Protein AF-A0A9X0LFM7-F1 (afdb_monomer_lite)

Foldseek 3Di:
DKWDFDCVVLVVLVVQLVVLVCLVPVDPDDDPVSVVSSCCSNVVSVVVNVVPVVQDATWDQDQQATQASFLVDGGGDGLQQFQAKEFDDDDPPDAAIFIWTDTDPPSDPDDQDDQDLPQRGRTRGRDRCVRIPDDPVVVVVSCCVRNNPRYDYVVVVPQPLPDQDDFDKDQKAFAAVLLSVLSVQLSVLLVVLDLVSLVVSLVVLVVVVVPGDIDRTYGHHVVSVVVSVSSSVSSVSRNPDDDD

InterPro domains:
  IPR019933 DivIVA domain [TIGR03544] (216-235)

pLDDT: mean 76.25, std 11.86, range [31.02, 94.88]

Sequence (244 aa):
MDVTQKRAWLVMAVGFFLFGLSMLVLTDEPGVLTVVGGVLLVAFNGWRLVTAVVRPFRFRIDADGLDVRVAGLRRTLAWHEIDAIVLCRPAATGPAPWLLLVPAAGVLDRPLTEPSPVDGRKGLLLLDLGTVRQSVDEVTAALIRFGGGRFVDGRQHRRPASETPSFTTALRGYDQRQIDELVGQGLEAFASGVPTQRSAVRAQIESARTDLAISLRGYDIAEVDDYLDRLSADLADEPGPRAG

Secondary structure (DSSP, 8-state):
-EE-B--HHHHHHHHHHHHHHHHHHS-SS--HHHHHHHHHHHHHHHHHHHHHHHS---EEE-SSEEEE-STT--EEEEGGGEEEEEEE--SSSSS--EEEEEEPTT---S---EE-TTT--EEEEEEEGGGBSS-HHHHHHHHHHHHGGGEE-TTT---GGGS---PPEEEEEE-HHHHHHHHHHHHHHHHH--HHHHHHHHHHHHHHHTTPPEEEEEE-HHHHHHHHHHHHHHHHS-------

Radius of gyration: 25.76 Å; chains: 1; bounding box: 57×38×79 Å

Organism: NCBI:txid1003110

Structure (mmCIF, N/CA/C/O backbone):
data_AF-A0A9X0LFM7-F1
#
_entry.id   AF-A0A9X0LFM7-F1
#
loop_
_atom_site.group_PDB
_atom_site.id
_atom_site.type_symbol
_atom_site.label_atom_id
_atom_site.label_alt_id
_atom_site.label_comp_id
_atom_site.label_asym_id
_atom_site.label_entity_id
_atom_site.label_seq_id
_atom_site.pdbx_PDB_ins_code
_atom_site.Cartn_x
_atom_site.Cartn_y
_atom_site.Cartn_z
_atom_site.occupancy
_atom_site.B_iso_or_equiv
_atom_site.auth_seq_id
_atom_site.auth_comp_id
_atom_site.auth_asym_id
_atom_site.auth_atom_id
_atom_site.pdbx_PDB_model_num
ATOM 1 N N . MET A 1 1 ? -9.052 -5.655 -18.849 1.00 80.12 1 MET A N 1
ATOM 2 C CA . MET A 1 1 ? -8.586 -4.275 -19.106 1.00 80.12 1 MET A CA 1
ATOM 3 C C . MET A 1 1 ? -7.091 -4.285 -19.367 1.00 80.12 1 MET A C 1
ATOM 5 O O . MET A 1 1 ? -6.354 -4.843 -18.561 1.00 80.12 1 MET A O 1
ATOM 9 N N . ASP A 1 2 ? -6.661 -3.670 -20.469 1.00 76.56 2 ASP A N 1
ATOM 10 C CA . ASP A 1 2 ? -5.245 -3.496 -20.802 1.00 76.56 2 ASP A CA 1
ATOM 11 C C . ASP A 1 2 ? -4.724 -2.147 -20.303 1.00 76.56 2 ASP A C 1
ATOM 13 O O . ASP A 1 2 ? -5.281 -1.092 -20.616 1.00 76.56 2 ASP A O 1
ATOM 17 N N . VAL A 1 3 ? -3.631 -2.185 -19.545 1.00 74.81 3 VAL A N 1
ATOM 18 C CA . VAL A 1 3 ? -2.916 -0.997 -19.082 1.00 74.81 3 VAL A CA 1
ATOM 19 C C . VAL A 1 3 ? -1.741 -0.731 -20.023 1.00 74.81 3 VAL A C 1
ATOM 21 O O . VAL A 1 3 ? -1.027 -1.650 -20.426 1.00 74.81 3 VAL A O 1
ATOM 24 N N . THR A 1 4 ? -1.533 0.531 -20.401 1.00 73.50 4 THR A N 1
ATOM 25 C CA . THR A 1 4 ? -0.487 0.953 -21.340 1.00 73.50 4 THR A CA 1
ATOM 26 C C . THR A 1 4 ? 0.431 2.000 -20.721 1.00 73.50 4 THR A C 1
ATOM 28 O O . THR A 1 4 ? 0.003 2.907 -20.012 1.00 73.50 4 THR A O 1
ATOM 31 N N . GLN A 1 5 ? 1.729 1.886 -20.997 1.00 72.06 5 GLN A N 1
ATOM 32 C CA . GLN A 1 5 ? 2.738 2.792 -20.452 1.00 72.06 5 GLN A CA 1
ATOM 33 C C . GLN A 1 5 ? 2.782 4.125 -21.225 1.00 72.06 5 GLN A C 1
ATOM 35 O O . GLN A 1 5 ? 2.709 4.143 -22.458 1.00 72.06 5 GLN A O 1
ATOM 40 N N . LYS A 1 6 ? 2.973 5.246 -20.521 1.00 65.50 6 LYS A N 1
ATOM 41 C CA . LYS A 1 6 ? 3.302 6.554 -21.104 1.00 65.50 6 LYS A CA 1
ATOM 42 C C . LYS A 1 6 ? 4.690 6.484 -21.742 1.00 65.50 6 LYS A C 1
ATOM 44 O O . LYS A 1 6 ? 5.713 6.476 -21.067 1.00 65.50 6 LYS A O 1
ATOM 49 N N . ARG A 1 7 ? 4.735 6.479 -23.074 1.00 67.19 7 ARG A N 1
ATOM 50 C CA . ARG A 1 7 ? 5.978 6.481 -23.868 1.00 67.19 7 ARG A CA 1
ATOM 51 C C . ARG A 1 7 ? 6.467 7.895 -24.217 1.00 67.19 7 ARG A C 1
ATOM 53 O O . ARG A 1 7 ? 7.161 8.060 -25.211 1.00 67.19 7 ARG A O 1
ATOM 60 N N . ALA A 1 8 ? 6.128 8.915 -23.421 1.00 59.84 8 ALA A N 1
ATOM 61 C CA . ALA A 1 8 ? 6.474 10.316 -23.708 1.00 59.84 8 ALA A CA 1
ATOM 62 C C . ALA A 1 8 ? 7.991 10.528 -23.889 1.00 59.84 8 ALA A C 1
ATOM 64 O O . ALA A 1 8 ? 8.432 11.230 -24.794 1.00 59.84 8 ALA A O 1
ATOM 65 N N . TRP A 1 9 ? 8.792 9.819 -23.095 1.00 61.66 9 TRP A N 1
ATOM 66 C CA . TRP A 1 9 ? 10.252 9.848 -23.174 1.00 61.66 9 TRP A CA 1
ATOM 67 C C . TRP A 1 9 ? 10.803 9.256 -24.494 1.00 61.66 9 TRP A C 1
ATOM 69 O O . TRP A 1 9 ? 11.887 9.617 -24.943 1.00 61.66 9 TRP A O 1
ATOM 79 N N . LEU A 1 10 ? 10.038 8.373 -25.146 1.00 64.38 10 LEU A N 1
ATOM 80 C CA . LEU A 1 10 ? 10.435 7.659 -26.360 1.00 64.38 10 LEU A CA 1
ATOM 81 C C . LEU A 1 10 ? 10.437 8.600 -27.574 1.00 64.38 10 LEU A C 1
ATOM 83 O O . LEU A 1 10 ? 11.306 8.482 -28.427 1.00 64.38 10 LEU A O 1
ATOM 87 N N . VAL A 1 11 ? 9.535 9.589 -27.603 1.00 64.00 11 VAL A N 1
ATOM 88 C CA . VAL A 1 11 ? 9.523 10.653 -28.624 1.00 64.00 11 VAL A CA 1
ATOM 89 C C . VAL A 1 11 ? 10.781 11.517 -28.518 1.00 64.00 11 VAL A C 1
ATOM 91 O O . VAL A 1 11 ? 11.434 11.779 -29.526 1.00 64.00 11 VAL A O 1
ATOM 94 N N . MET A 1 12 ? 11.174 11.889 -27.295 1.00 62.19 12 MET A N 1
ATOM 95 C CA . MET A 1 12 ? 12.428 12.610 -27.052 1.00 62.19 12 MET A CA 1
ATOM 96 C C . MET A 1 12 ? 13.661 11.787 -27.445 1.00 62.19 12 MET A C 1
ATOM 98 O O . MET A 1 12 ? 14.560 12.318 -28.090 1.00 62.19 12 MET A O 1
ATOM 102 N N . ALA A 1 13 ? 13.697 10.496 -27.101 1.00 65.69 13 ALA A N 1
ATOM 103 C CA . ALA A 1 13 ? 14.808 9.613 -27.454 1.00 65.69 13 ALA A CA 1
ATOM 104 C C . ALA A 1 13 ? 14.951 9.432 -28.977 1.00 65.69 13 ALA A C 1
ATOM 106 O O . ALA A 1 13 ? 16.069 9.446 -29.487 1.00 65.69 13 ALA A O 1
ATOM 107 N N . VAL A 1 14 ? 13.837 9.316 -29.718 1.00 75.19 14 VAL A N 1
ATOM 108 C CA . VAL A 1 14 ? 13.849 9.293 -31.194 1.00 75.19 14 VAL A CA 1
ATOM 109 C C . VAL A 1 14 ? 14.352 10.620 -31.757 1.00 75.19 14 VAL A C 1
ATOM 111 O O . VAL A 1 14 ? 15.210 10.612 -32.636 1.00 75.19 14 VAL A O 1
ATOM 114 N N . GLY A 1 15 ? 13.867 11.751 -31.237 1.00 74.62 15 GLY A N 1
ATOM 115 C CA . GLY A 1 15 ? 14.314 13.077 -31.669 1.00 74.62 15 GLY A CA 1
ATOM 116 C C . GLY A 1 15 ? 15.820 13.266 -31.486 1.00 74.62 15 GLY A C 1
ATOM 117 O O . GLY A 1 15 ? 16.512 13.664 -32.418 1.00 74.62 15 GLY A O 1
ATOM 118 N N . PHE A 1 16 ? 16.350 12.890 -30.322 1.00 74.81 16 PHE A N 1
ATOM 119 C CA . PHE A 1 16 ? 17.784 12.950 -30.046 1.00 74.81 16 PHE A CA 1
ATOM 120 C C . PHE A 1 16 ? 18.615 11.963 -30.868 1.00 74.81 16 PHE A C 1
ATOM 122 O O . PHE A 1 16 ? 19.724 12.299 -31.275 1.00 74.81 16 PHE A O 1
ATOM 129 N N . PHE A 1 17 ? 18.091 10.768 -31.145 1.00 74.69 17 PHE A N 1
ATOM 130 C CA . PHE A 1 17 ? 18.745 9.809 -32.032 1.00 74.69 17 PHE A CA 1
ATOM 131 C C . PHE A 1 17 ? 18.863 10.355 -33.461 1.00 74.69 17 PHE A C 1
ATOM 133 O O . PHE A 1 17 ? 19.950 10.337 -34.033 1.00 74.69 17 PHE A O 1
ATOM 140 N N . LEU A 1 18 ? 17.770 10.891 -34.017 1.00 77.31 18 LEU A N 1
ATOM 141 C CA . LEU A 1 18 ? 17.761 11.490 -35.355 1.00 77.31 18 LEU A CA 1
ATOM 142 C C . LEU A 1 18 ? 18.644 12.737 -35.424 1.00 77.31 18 LEU A C 1
ATOM 144 O O . LEU A 1 18 ? 19.352 12.922 -36.407 1.00 77.31 18 LEU A O 1
ATOM 148 N N . PHE A 1 19 ? 18.650 13.558 -34.373 1.00 78.31 19 PHE A N 1
ATOM 149 C CA . PHE A 1 19 ? 19.524 14.724 -34.280 1.00 78.31 19 PHE A CA 1
ATOM 150 C C . PHE A 1 19 ? 21.007 14.327 -34.231 1.00 78.31 19 PHE A C 1
ATOM 152 O O . PHE A 1 19 ? 21.810 14.873 -34.982 1.00 78.31 19 PHE A O 1
ATOM 159 N N . GLY A 1 20 ? 21.365 13.331 -33.412 1.00 72.31 20 GLY A N 1
ATOM 160 C CA . GLY A 1 20 ? 22.727 12.793 -33.350 1.00 72.31 20 GLY A CA 1
ATOM 161 C C . GLY A 1 20 ? 23.178 12.172 -34.675 1.00 72.31 20 GLY A C 1
ATOM 162 O O . GLY A 1 20 ? 24.311 12.388 -35.095 1.00 72.31 20 GLY A O 1
ATOM 163 N N . LEU A 1 21 ? 22.278 11.468 -35.369 1.00 76.69 21 LEU A N 1
ATOM 164 C CA . LEU A 1 21 ? 22.532 10.911 -36.699 1.00 76.69 21 LEU A CA 1
ATOM 165 C C . LEU A 1 21 ? 22.707 12.018 -37.751 1.00 76.69 21 LEU A C 1
ATOM 167 O O . LEU A 1 21 ? 23.644 11.977 -38.541 1.00 76.69 21 LEU A O 1
ATOM 171 N N . SER A 1 22 ? 21.848 13.040 -37.725 1.00 75.69 22 SER A N 1
ATOM 172 C CA . SER A 1 22 ? 21.931 14.211 -38.604 1.00 75.69 22 SER A CA 1
ATOM 173 C C . SER A 1 22 ? 23.247 14.966 -38.419 1.00 75.69 22 SER A C 1
ATOM 175 O O . SER A 1 22 ? 23.855 15.372 -39.405 1.00 75.69 22 SER A O 1
ATOM 177 N N . MET A 1 23 ? 23.713 15.120 -37.175 1.00 76.94 23 MET A N 1
ATOM 178 C CA . MET A 1 23 ? 25.001 15.746 -36.859 1.00 76.94 23 MET A CA 1
ATOM 179 C C . MET A 1 23 ? 26.213 14.972 -37.378 1.00 76.94 23 MET A C 1
ATOM 181 O O . MET A 1 23 ? 27.288 15.557 -37.442 1.00 76.94 23 MET A O 1
AT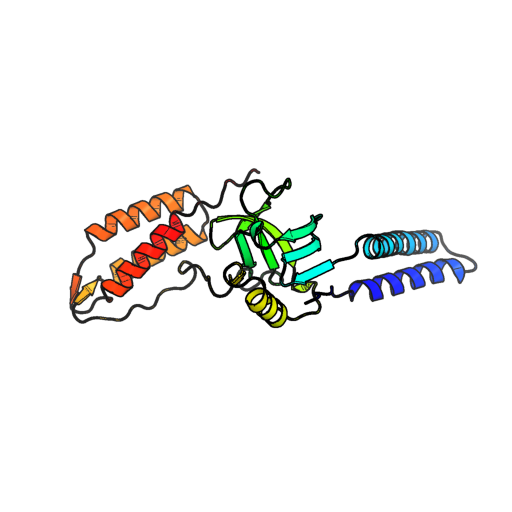OM 185 N N . LEU A 1 24 ? 26.059 13.683 -37.687 1.00 75.81 24 LEU A N 1
ATOM 186 C CA . LEU A 1 24 ? 27.135 12.825 -38.181 1.00 75.81 24 LEU A CA 1
ATOM 187 C C . LEU A 1 24 ? 27.149 12.723 -39.713 1.00 75.81 24 LEU A C 1
ATOM 189 O O . LEU A 1 24 ? 28.181 12.401 -40.288 1.00 75.81 24 LEU A O 1
ATOM 193 N N . VAL A 1 25 ? 25.994 12.944 -40.354 1.00 79.50 25 VAL A N 1
ATOM 194 C CA . VAL A 1 25 ? 25.790 12.744 -41.799 1.00 79.50 25 VAL A CA 1
ATOM 195 C C . VAL A 1 25 ? 25.847 14.054 -42.591 1.00 79.50 25 VAL A C 1
ATOM 197 O O . VAL A 1 25 ? 26.263 14.031 -43.742 1.00 79.50 25 VAL A O 1
ATOM 200 N N . LEU A 1 26 ? 25.421 15.185 -42.015 1.00 79.62 26 LEU A N 1
ATOM 201 C CA . LEU A 1 26 ? 25.324 16.471 -42.732 1.00 79.62 26 LEU A CA 1
ATOM 202 C C . LEU A 1 26 ? 26.520 17.417 -42.526 1.00 79.62 26 LEU A C 1
ATOM 204 O O . LEU A 1 26 ? 26.488 18.557 -42.984 1.00 79.62 26 LEU A O 1
ATOM 208 N N . THR A 1 27 ? 27.560 16.986 -41.821 1.00 73.38 27 THR A N 1
ATOM 209 C CA . THR A 1 27 ? 28.771 17.775 -41.553 1.00 73.38 27 THR A CA 1
ATOM 210 C C . THR A 1 27 ? 29.914 17.293 -42.436 1.00 73.38 27 THR A C 1
ATOM 212 O O . THR A 1 27 ? 30.420 16.193 -42.241 1.00 73.38 27 THR A O 1
ATOM 215 N N . ASP A 1 28 ? 30.345 18.139 -43.374 1.00 70.62 28 ASP A N 1
ATOM 216 C CA . ASP A 1 28 ? 31.440 17.817 -44.305 1.00 70.62 28 ASP A CA 1
ATOM 217 C C . ASP A 1 28 ? 32.820 17.744 -43.618 1.00 70.62 28 ASP A C 1
ATOM 219 O O . ASP A 1 28 ? 33.655 16.937 -44.008 1.00 70.62 28 ASP A O 1
ATOM 223 N N . GLU A 1 29 ? 33.055 18.534 -42.561 1.00 77.31 29 GLU A N 1
ATOM 224 C CA . GLU A 1 29 ? 34.320 18.579 -41.796 1.00 77.31 29 GLU A CA 1
ATOM 225 C C . GLU A 1 29 ? 34.033 18.554 -40.278 1.00 77.31 29 GLU A C 1
ATOM 227 O O . GLU A 1 29 ? 34.071 19.585 -39.593 1.00 77.31 29 GLU A O 1
ATOM 232 N N . PRO A 1 30 ? 33.649 17.399 -39.708 1.00 70.12 30 PRO A N 1
ATOM 233 C CA . PRO A 1 30 ? 33.253 17.329 -38.312 1.00 70.12 30 PRO A CA 1
ATOM 234 C C . PRO A 1 30 ? 34.482 17.346 -37.394 1.00 70.12 30 PRO A C 1
ATOM 236 O O . PRO A 1 30 ? 35.310 16.437 -37.396 1.00 70.12 30 PRO A O 1
ATOM 239 N N . GLY A 1 31 ? 34.568 18.358 -36.528 1.00 80.38 31 GLY A N 1
ATOM 240 C CA . GLY A 1 31 ? 35.538 18.362 -35.434 1.00 80.38 31 GLY A CA 1
ATOM 241 C C . GLY A 1 31 ? 35.344 17.157 -34.501 1.00 80.38 31 GLY A C 1
ATOM 242 O O . GLY A 1 31 ? 34.229 16.662 -34.327 1.00 80.38 31 GLY A O 1
ATOM 243 N N . VAL A 1 32 ? 36.422 16.710 -33.846 1.00 75.50 32 VAL A N 1
ATOM 244 C CA . VAL A 1 32 ? 36.428 15.526 -32.957 1.00 75.50 32 VAL A CA 1
ATOM 245 C C . VAL A 1 32 ? 35.303 15.573 -31.913 1.00 75.50 32 VAL A C 1
ATOM 247 O O . VAL A 1 32 ? 34.657 14.561 -31.650 1.00 75.50 32 VAL A O 1
ATOM 250 N N . LEU A 1 33 ? 35.010 16.756 -31.363 1.00 73.69 33 LEU A N 1
ATOM 251 C CA . LEU A 1 33 ? 33.933 16.953 -30.389 1.00 73.69 33 LEU A CA 1
ATOM 252 C C . LEU A 1 33 ? 32.539 16.634 -30.970 1.00 73.69 33 LEU A C 1
ATOM 254 O O . LEU A 1 33 ? 31.702 16.055 -30.281 1.00 73.69 33 LEU A O 1
ATOM 258 N N . THR A 1 34 ? 32.304 16.971 -32.241 1.00 74.81 34 THR A N 1
ATOM 259 C CA . THR A 1 34 ? 31.039 16.723 -32.949 1.00 74.81 34 THR A CA 1
ATOM 260 C C . THR A 1 34 ? 30.845 15.236 -33.225 1.00 74.81 34 THR A C 1
ATOM 262 O O . THR A 1 34 ? 29.761 14.705 -32.987 1.00 74.81 34 THR A O 1
ATOM 265 N N . VAL A 1 35 ? 31.907 14.542 -33.646 1.00 75.50 35 VAL A N 1
ATOM 266 C CA . VAL A 1 35 ? 31.874 13.088 -33.868 1.00 75.50 35 VAL A CA 1
ATOM 267 C C . VAL A 1 35 ? 31.599 12.352 -32.556 1.00 75.50 35 VAL A C 1
ATOM 269 O O . VAL A 1 35 ? 30.697 11.518 -32.491 1.00 75.50 35 VAL A O 1
ATOM 272 N N . VAL A 1 36 ? 32.321 12.695 -31.484 1.00 79.12 36 VAL A N 1
ATOM 273 C CA . VAL A 1 36 ? 32.135 12.073 -30.162 1.00 79.12 36 VAL A CA 1
ATOM 274 C C . VAL A 1 36 ? 30.730 12.343 -29.615 1.00 79.12 36 VAL A C 1
ATOM 276 O O . VAL A 1 36 ? 30.067 11.416 -29.148 1.00 79.12 36 VAL A O 1
ATOM 279 N N . GLY A 1 37 ? 30.243 13.583 -29.715 1.00 77.06 37 GLY A N 1
ATOM 280 C CA . GLY A 1 37 ? 28.895 13.955 -29.285 1.00 77.06 37 GLY A CA 1
ATOM 281 C C . GLY A 1 37 ? 27.800 13.207 -30.051 1.00 77.06 37 GLY A C 1
ATOM 282 O O . GLY A 1 37 ? 26.905 12.631 -29.430 1.00 77.06 37 GLY A O 1
ATOM 283 N N . GLY A 1 38 ? 27.896 13.150 -31.383 1.00 73.44 38 GLY A N 1
ATOM 284 C CA . GLY A 1 38 ? 26.944 12.436 -32.237 1.00 73.44 38 GLY A CA 1
ATOM 285 C C . GLY A 1 38 ? 26.910 10.931 -31.960 1.00 73.44 38 GLY A C 1
ATOM 286 O O . GLY A 1 38 ? 25.829 10.367 -31.779 1.00 73.44 38 GLY A O 1
ATOM 287 N N . VAL A 1 39 ? 28.075 10.285 -31.819 1.00 78.50 39 VAL A N 1
ATOM 288 C CA . VAL A 1 39 ? 28.166 8.855 -31.470 1.00 78.50 39 VAL A CA 1
ATOM 289 C C . VAL A 1 39 ? 27.554 8.575 -30.098 1.00 78.50 39 VAL A C 1
ATOM 291 O O . VAL A 1 39 ? 26.785 7.625 -29.967 1.00 78.50 39 VAL A O 1
ATOM 294 N N . LEU A 1 40 ? 27.832 9.401 -29.083 1.00 77.75 40 LEU A N 1
ATOM 295 C CA . LEU A 1 40 ? 27.246 9.235 -27.747 1.00 77.75 40 LEU A CA 1
ATOM 296 C C . LEU A 1 40 ? 25.719 9.382 -27.772 1.00 77.75 40 LEU A C 1
ATOM 298 O O . LEU A 1 40 ? 25.016 8.573 -27.165 1.00 77.75 40 LEU A O 1
ATOM 302 N N . LEU A 1 41 ? 25.196 10.364 -28.510 1.00 73.81 41 LEU A N 1
ATOM 303 C CA . LEU A 1 41 ? 23.756 10.567 -28.684 1.00 73.81 41 LEU A CA 1
ATOM 304 C C . LEU A 1 41 ? 23.089 9.374 -29.378 1.00 73.81 41 LEU A C 1
ATOM 306 O O . LEU A 1 41 ? 22.065 8.887 -28.894 1.00 73.81 41 LEU A O 1
ATOM 310 N N . VAL A 1 42 ? 23.675 8.872 -30.464 1.00 76.75 42 VAL A N 1
ATOM 311 C CA . VAL A 1 42 ? 23.152 7.727 -31.224 1.00 76.75 42 VAL A CA 1
ATOM 312 C C . VAL A 1 42 ? 23.238 6.439 -30.406 1.00 76.75 42 VAL A C 1
ATOM 314 O O . VAL A 1 42 ? 22.244 5.722 -30.294 1.00 76.75 42 VAL A O 1
ATOM 317 N N . ALA A 1 43 ? 24.380 6.155 -29.778 1.00 76.38 43 ALA A N 1
ATOM 318 C CA . ALA A 1 43 ? 24.582 4.938 -28.997 1.00 76.38 43 ALA A CA 1
ATOM 319 C C . ALA A 1 43 ? 23.687 4.907 -27.749 1.00 76.38 43 ALA A C 1
ATOM 321 O O . ALA A 1 43 ? 22.997 3.915 -27.508 1.00 76.38 43 ALA A O 1
ATOM 322 N N . PHE A 1 44 ? 23.631 6.000 -26.979 1.00 75.00 44 PHE A N 1
ATOM 323 C CA . PHE A 1 44 ? 22.844 6.059 -25.746 1.00 75.00 44 PHE A CA 1
ATOM 324 C C . PHE A 1 44 ? 21.337 6.018 -26.020 1.00 75.00 44 PHE A C 1
ATOM 326 O O . PHE A 1 44 ? 20.611 5.254 -25.379 1.00 75.00 44 PHE A O 1
ATOM 333 N N . ASN A 1 45 ? 20.844 6.791 -26.995 1.00 68.69 45 ASN A N 1
ATOM 334 C CA . ASN A 1 45 ? 19.415 6.804 -27.317 1.00 68.69 45 ASN A CA 1
ATOM 335 C C . ASN A 1 45 ? 18.994 5.563 -28.111 1.00 68.69 45 ASN A C 1
ATOM 337 O O . ASN A 1 45 ? 17.929 5.012 -27.841 1.00 68.69 45 ASN A O 1
ATOM 341 N N . GLY A 1 46 ? 19.844 5.069 -29.015 1.00 66.00 46 GLY A N 1
ATOM 342 C CA . GLY A 1 46 ? 19.629 3.824 -29.752 1.00 66.00 46 GLY A CA 1
ATOM 343 C C . GLY A 1 46 ? 19.526 2.619 -28.817 1.00 66.00 46 GLY A C 1
ATOM 344 O O . GLY A 1 46 ? 18.561 1.862 -28.896 1.00 66.00 46 GLY A O 1
ATOM 345 N N . TRP A 1 47 ? 20.438 2.492 -27.846 1.00 70.12 47 TRP A N 1
ATOM 346 C CA . TRP A 1 47 ? 20.368 1.451 -26.813 1.00 70.12 47 TRP A CA 1
ATOM 347 C C . TRP A 1 47 ? 19.062 1.512 -26.008 1.00 70.12 47 TRP A C 1
ATOM 349 O O . TRP A 1 47 ? 18.400 0.497 -25.762 1.00 70.12 47 TRP A O 1
ATOM 359 N N . ARG A 1 48 ? 18.634 2.714 -25.615 1.00 66.44 48 ARG A N 1
ATOM 360 C CA . ARG A 1 48 ? 17.389 2.889 -24.858 1.00 66.44 48 ARG A CA 1
ATOM 361 C C . ARG A 1 48 ? 16.123 2.652 -25.697 1.00 66.44 48 ARG A C 1
ATOM 363 O O . ARG A 1 48 ? 15.136 2.146 -25.168 1.00 66.44 48 ARG A O 1
ATOM 370 N N . LEU A 1 49 ? 16.152 2.953 -26.996 1.00 64.12 49 LEU A N 1
ATOM 371 C CA . LEU A 1 49 ? 15.085 2.605 -27.941 1.00 64.12 49 LEU A CA 1
ATOM 372 C C . LEU A 1 49 ? 14.972 1.090 -28.114 1.00 64.12 49 LEU A C 1
ATOM 374 O O . LEU A 1 49 ? 13.880 0.538 -27.983 1.00 64.12 49 LEU A O 1
ATOM 378 N N . VAL A 1 50 ? 16.100 0.404 -28.318 1.00 60.78 50 VAL A N 1
ATOM 379 C CA . VAL A 1 50 ? 16.146 -1.060 -28.430 1.00 60.78 50 VAL A CA 1
ATOM 380 C C . VAL A 1 50 ? 15.615 -1.712 -27.153 1.00 60.78 50 VAL A C 1
ATOM 382 O O . VAL A 1 50 ? 14.736 -2.567 -27.219 1.00 60.78 50 VAL A O 1
ATOM 385 N N . THR A 1 51 ? 16.052 -1.276 -25.971 1.00 59.53 51 THR A N 1
ATOM 386 C CA . THR A 1 51 ? 15.540 -1.830 -24.702 1.00 59.53 51 THR A CA 1
ATOM 387 C C . THR A 1 51 ? 14.046 -1.570 -24.475 1.00 59.53 51 THR A C 1
ATOM 389 O O . THR A 1 51 ? 13.369 -2.435 -23.914 1.00 59.53 51 THR A O 1
ATOM 392 N N . ALA A 1 52 ? 13.503 -0.446 -24.953 1.00 61.59 52 ALA A N 1
ATOM 393 C CA . ALA A 1 52 ? 12.067 -0.161 -24.902 1.00 61.59 52 ALA A CA 1
ATOM 394 C C . ALA A 1 52 ? 11.242 -1.040 -25.864 1.00 61.59 52 ALA A C 1
ATOM 396 O O . ALA A 1 52 ? 10.097 -1.382 -25.561 1.00 61.59 52 ALA A O 1
ATOM 397 N N . VAL A 1 53 ? 11.817 -1.437 -27.004 1.00 58.94 53 VAL A N 1
ATOM 398 C CA . VAL A 1 53 ? 11.204 -2.381 -27.956 1.00 58.94 53 VAL A CA 1
ATOM 399 C C . VAL A 1 53 ? 11.295 -3.826 -27.446 1.00 58.94 53 VAL A C 1
ATOM 401 O O . VAL A 1 53 ? 10.343 -4.591 -27.580 1.00 58.94 53 VAL A O 1
ATOM 404 N N . VAL A 1 54 ? 12.405 -4.192 -26.799 1.00 52.97 54 VAL A N 1
ATOM 405 C CA . VAL A 1 54 ? 12.690 -5.565 -26.340 1.00 52.97 54 VAL A CA 1
ATOM 406 C C . VAL A 1 54 ? 11.996 -5.920 -25.012 1.00 52.97 54 VAL A C 1
ATOM 408 O O . VAL A 1 54 ? 11.855 -7.099 -24.677 1.00 52.97 54 VAL A O 1
ATOM 411 N N . ARG A 1 55 ? 11.500 -4.941 -24.243 1.00 57.56 55 ARG A N 1
ATOM 412 C CA . ARG A 1 55 ? 10.720 -5.182 -23.012 1.00 57.56 55 ARG A CA 1
ATOM 413 C C . ARG A 1 55 ? 9.258 -4.756 -23.197 1.00 57.56 55 ARG A C 1
ATOM 415 O O . ARG A 1 55 ? 8.880 -3.689 -22.718 1.00 57.56 55 ARG A O 1
ATOM 422 N N . PRO A 1 56 ? 8.417 -5.564 -23.874 1.00 63.28 56 PRO A N 1
ATOM 423 C CA . PRO A 1 56 ? 7.011 -5.234 -24.051 1.00 63.28 56 PRO A CA 1
ATOM 424 C C . PRO A 1 56 ? 6.304 -5.253 -22.695 1.00 63.28 56 PRO A C 1
ATOM 426 O O . PRO A 1 56 ? 5.972 -6.313 -22.165 1.00 63.28 56 PRO A O 1
ATOM 429 N N . PHE A 1 57 ? 6.080 -4.058 -22.156 1.00 68.62 57 PHE A N 1
ATOM 430 C CA . PHE A 1 57 ? 5.177 -3.815 -21.043 1.00 68.62 57 PHE A CA 1
ATOM 431 C C . PHE A 1 57 ? 3.814 -4.433 -21.367 1.00 68.62 57 PHE A C 1
ATOM 433 O O . PHE A 1 57 ? 3.181 -4.059 -22.358 1.00 68.62 57 PHE A O 1
ATOM 440 N N . ARG A 1 58 ? 3.371 -5.382 -20.543 1.00 73.44 58 ARG A N 1
ATOM 441 C CA . ARG A 1 58 ? 1.990 -5.867 -20.532 1.00 73.44 58 ARG A CA 1
ATOM 442 C C . ARG A 1 58 ? 1.533 -5.971 -19.095 1.00 73.44 58 ARG A C 1
ATOM 444 O O . ARG A 1 58 ? 2.211 -6.586 -18.276 1.00 73.44 58 ARG A O 1
ATOM 451 N N . PHE A 1 59 ? 0.413 -5.335 -18.815 1.00 81.88 59 PHE A N 1
ATOM 452 C CA . PHE A 1 59 ? -0.278 -5.448 -17.550 1.00 81.88 59 PHE A CA 1
ATOM 453 C C . PHE A 1 59 ? -1.764 -5.504 -17.881 1.00 81.88 59 PHE A C 1
ATOM 455 O O . PHE A 1 59 ? -2.383 -4.481 -18.182 1.00 81.88 59 PHE A O 1
ATOM 462 N N . ARG A 1 60 ? -2.298 -6.723 -17.941 1.00 83.56 60 ARG A N 1
ATOM 463 C CA . ARG A 1 60 ? -3.692 -6.976 -18.299 1.00 83.56 60 ARG A CA 1
ATOM 464 C C . ARG A 1 60 ? -4.410 -7.564 -17.102 1.00 83.56 60 ARG A C 1
ATOM 466 O O . ARG A 1 60 ? -3.992 -8.586 -16.571 1.00 83.56 60 ARG A O 1
ATOM 473 N N . ILE A 1 61 ? -5.482 -6.900 -16.703 1.00 85.50 61 ILE A N 1
ATOM 474 C CA . ILE A 1 61 ? -6.372 -7.336 -15.631 1.00 85.50 61 ILE A CA 1
ATOM 475 C C . ILE A 1 61 ? -7.522 -8.093 -16.295 1.00 85.50 61 ILE A C 1
ATOM 477 O O . ILE A 1 61 ? -8.228 -7.500 -17.114 1.00 85.50 61 ILE A O 1
ATOM 481 N N . ASP A 1 62 ? -7.703 -9.371 -15.990 1.00 84.38 62 ASP A N 1
ATOM 482 C CA . ASP A 1 62 ? -8.728 -10.226 -16.599 1.00 84.38 62 ASP A CA 1
ATOM 483 C C . ASP A 1 62 ? -9.518 -11.001 -15.533 1.00 84.38 62 ASP A C 1
ATOM 485 O O . ASP A 1 62 ? -9.177 -10.979 -14.351 1.00 84.38 62 ASP A O 1
ATOM 489 N N . ALA A 1 63 ? -10.582 -11.691 -15.940 1.00 82.62 63 ALA A N 1
ATOM 490 C CA . ALA A 1 63 ? -11.390 -12.516 -15.042 1.00 82.62 63 ALA A CA 1
ATOM 491 C C . ALA A 1 63 ? -10.601 -13.699 -14.455 1.00 82.62 63 ALA A C 1
ATOM 493 O O . ALA A 1 63 ? -10.818 -14.057 -13.302 1.00 82.62 63 ALA A O 1
ATOM 494 N N . ASP A 1 64 ? -9.649 -14.253 -15.208 1.00 81.12 64 ASP A N 1
ATOM 495 C CA . ASP A 1 64 ? -8.842 -15.404 -14.779 1.00 81.12 64 ASP A CA 1
ATOM 496 C C . ASP A 1 64 ? -7.630 -15.006 -13.918 1.00 81.12 64 ASP A C 1
ATOM 498 O O . ASP A 1 64 ? -7.096 -15.819 -13.157 1.00 81.12 64 ASP A O 1
ATOM 502 N N . GLY A 1 65 ? -7.181 -13.751 -14.022 1.00 85.25 65 GLY A N 1
ATOM 503 C CA . GLY A 1 65 ? -6.001 -13.277 -13.310 1.00 85.25 65 GLY A CA 1
ATOM 504 C C . GLY A 1 65 ? -5.358 -12.026 -13.903 1.00 85.25 65 GLY A C 1
ATOM 505 O O . GLY A 1 65 ? -5.986 -11.210 -14.579 1.00 85.25 65 GLY A O 1
ATOM 506 N N . LEU A 1 66 ? -4.059 -11.892 -13.651 1.00 85.81 66 LEU A N 1
ATOM 507 C CA . LEU A 1 66 ? -3.212 -10.786 -14.082 1.00 85.81 66 LEU A CA 1
ATOM 508 C C . LEU A 1 66 ? -2.124 -11.271 -15.033 1.00 85.81 66 LEU A C 1
ATOM 510 O O . LEU A 1 66 ? -1.221 -11.996 -14.626 1.00 85.81 66 LEU A O 1
ATOM 514 N N . ASP A 1 67 ? -2.155 -10.831 -16.291 1.00 84.31 67 ASP A N 1
ATOM 515 C CA . ASP A 1 67 ? -1.031 -11.036 -17.211 1.00 84.31 67 ASP A CA 1
ATOM 516 C C . ASP A 1 67 ? 0.001 -9.925 -17.015 1.00 84.31 67 ASP A C 1
ATOM 518 O O . ASP A 1 67 ? -0.241 -8.760 -17.352 1.00 84.31 67 ASP A O 1
ATOM 522 N N . VAL A 1 68 ? 1.148 -10.292 -16.440 1.00 84.94 68 VAL A N 1
ATOM 523 C CA . VAL A 1 68 ? 2.180 -9.361 -15.987 1.00 84.94 68 VAL A CA 1
ATOM 524 C C . VAL A 1 68 ? 3.478 -9.619 -16.751 1.00 84.94 68 VAL A C 1
ATOM 526 O O . VAL A 1 68 ? 4.087 -10.686 -16.664 1.00 84.94 68 VAL A O 1
ATOM 529 N N . ARG A 1 69 ? 3.936 -8.597 -17.482 1.00 80.19 69 ARG A N 1
ATOM 530 C CA . ARG A 1 69 ? 5.254 -8.510 -18.139 1.00 80.19 69 ARG A CA 1
ATOM 531 C C . ARG A 1 69 ? 6.060 -7.314 -17.639 1.00 80.19 69 ARG A C 1
ATOM 533 O O . ARG A 1 69 ? 6.674 -6.583 -18.417 1.00 80.19 69 ARG A O 1
ATOM 540 N N . VAL A 1 70 ? 6.009 -7.084 -16.336 1.00 75.00 70 VAL A N 1
ATOM 541 C CA . VAL A 1 70 ? 6.654 -5.964 -15.642 1.00 75.00 70 VAL A CA 1
ATOM 542 C C . VAL A 1 70 ? 7.382 -6.472 -14.405 1.00 75.00 70 VAL A C 1
ATOM 544 O O . VAL A 1 70 ? 7.202 -7.621 -14.010 1.00 75.00 70 VAL A O 1
ATOM 547 N N . ALA A 1 71 ? 8.281 -5.658 -13.848 1.00 66.69 71 ALA A N 1
ATOM 548 C CA . ALA A 1 71 ? 9.097 -6.027 -12.684 1.00 66.69 71 ALA A CA 1
ATOM 549 C C . ALA A 1 71 ? 9.886 -7.349 -12.852 1.00 66.69 71 ALA A C 1
ATOM 551 O O . ALA A 1 71 ? 10.221 -8.033 -11.890 1.00 66.69 71 ALA A O 1
ATOM 552 N N . GLY A 1 72 ? 10.184 -7.725 -14.104 1.00 70.06 72 GLY A N 1
ATOM 553 C CA . GLY A 1 72 ? 10.843 -8.984 -14.455 1.00 70.06 72 GLY A CA 1
ATOM 554 C C . GLY A 1 72 ? 9.980 -10.241 -14.281 1.00 70.06 72 GLY A C 1
ATOM 555 O O . GLY A 1 72 ? 10.479 -11.344 -14.505 1.00 70.06 72 GLY A O 1
ATOM 556 N N . LEU A 1 73 ? 8.700 -10.079 -13.951 1.00 75.12 73 LEU A N 1
ATOM 557 C CA . LEU A 1 73 ? 7.692 -11.118 -14.073 1.00 75.12 73 LEU A CA 1
ATOM 558 C C . LEU A 1 73 ? 7.226 -11.176 -15.532 1.00 75.12 73 LEU A C 1
ATOM 560 O O . LEU A 1 73 ? 7.065 -10.135 -16.165 1.00 75.12 73 LEU A O 1
ATOM 564 N N . ARG A 1 74 ? 7.092 -12.379 -16.097 1.00 82.38 74 ARG A N 1
ATOM 565 C CA . ARG A 1 74 ? 6.627 -12.613 -17.478 1.00 82.38 74 ARG A CA 1
ATOM 566 C C . ARG A 1 74 ? 5.674 -13.800 -17.514 1.00 82.38 74 ARG A C 1
ATOM 568 O O . ARG A 1 74 ? 5.933 -14.787 -18.198 1.00 82.38 74 ARG A O 1
ATOM 575 N N . ARG A 1 75 ? 4.609 -13.721 -16.729 1.00 84.88 75 ARG A N 1
ATOM 576 C CA . ARG A 1 75 ? 3.608 -14.782 -16.644 1.00 84.88 75 ARG A CA 1
ATOM 577 C C . ARG A 1 75 ? 2.242 -14.211 -16.310 1.00 84.88 75 ARG A C 1
ATOM 579 O O . ARG A 1 75 ? 2.131 -13.091 -15.812 1.00 84.88 75 ARG A O 1
ATOM 586 N N . THR A 1 76 ? 1.232 -15.031 -16.539 1.00 86.12 76 THR A N 1
ATOM 587 C CA . THR A 1 76 ? -0.104 -14.808 -16.007 1.00 86.12 76 THR A CA 1
ATOM 588 C C . THR A 1 76 ? -0.155 -15.354 -14.586 1.00 86.12 76 THR A C 1
ATOM 590 O O . THR A 1 76 ? 0.194 -16.508 -14.366 1.00 86.12 76 THR A O 1
ATOM 593 N N . LEU A 1 77 ? -0.510 -14.497 -13.634 1.00 85.00 77 LEU A N 1
ATOM 594 C CA . LEU A 1 77 ? -0.794 -14.853 -12.250 1.00 85.00 77 LEU A CA 1
ATOM 595 C C . LEU A 1 77 ? -2.290 -15.093 -12.122 1.00 85.00 77 LEU A C 1
ATOM 597 O O . LEU A 1 77 ? -3.072 -14.177 -12.379 1.00 85.00 77 LEU A O 1
ATOM 601 N N . ALA A 1 78 ? -2.691 -16.291 -11.726 1.00 88.19 78 ALA A N 1
ATOM 602 C CA . ALA A 1 78 ? -4.094 -16.565 -11.460 1.00 88.19 78 ALA A CA 1
ATOM 603 C C . ALA A 1 78 ? -4.536 -15.868 -10.166 1.00 88.19 78 ALA A C 1
ATOM 605 O O . ALA A 1 78 ? -3.739 -15.685 -9.249 1.00 88.19 78 ALA A O 1
ATOM 606 N N . TRP A 1 79 ? -5.816 -15.513 -10.035 1.00 85.69 79 TRP A N 1
ATOM 607 C CA . TRP A 1 79 ? -6.279 -14.820 -8.823 1.00 85.69 79 TRP A CA 1
ATOM 608 C C . TRP A 1 79 ? -6.012 -15.601 -7.528 1.00 85.69 79 TRP A C 1
ATOM 610 O O . TRP A 1 79 ? -5.748 -14.990 -6.503 1.00 85.69 79 TRP A O 1
ATOM 620 N N . HIS A 1 80 ? -6.022 -16.935 -7.547 1.00 84.31 80 HIS A N 1
ATOM 621 C CA . HIS A 1 80 ? -5.729 -17.747 -6.357 1.00 84.31 80 HIS A CA 1
ATOM 622 C C . HIS A 1 80 ? -4.254 -17.699 -5.915 1.00 84.31 80 HIS A C 1
ATOM 624 O O . HIS A 1 80 ? -3.956 -17.980 -4.761 1.00 84.31 80 HIS A O 1
ATOM 630 N N . GLU A 1 81 ? -3.341 -17.332 -6.815 1.00 85.00 81 GLU A N 1
ATOM 631 C CA . GLU A 1 81 ? -1.916 -17.129 -6.522 1.00 85.00 81 GLU A CA 1
ATOM 632 C C . GLU A 1 81 ? -1.644 -15.763 -5.875 1.00 85.00 81 GLU A C 1
ATOM 634 O O . GLU A 1 81 ? -0.536 -15.486 -5.407 1.00 85.00 81 GLU A O 1
ATOM 639 N N . ILE A 1 82 ? -2.654 -14.895 -5.887 1.00 86.38 82 ILE A N 1
ATOM 640 C CA . ILE A 1 82 ? -2.595 -13.521 -5.421 1.00 86.38 82 ILE A CA 1
ATOM 641 C C . ILE A 1 82 ? -3.395 -13.435 -4.137 1.00 86.38 82 ILE A C 1
ATOM 643 O O . ILE A 1 82 ? -4.612 -13.635 -4.140 1.00 86.38 82 ILE A O 1
ATOM 647 N N . ASP A 1 83 ? -2.708 -13.096 -3.055 1.00 82.88 83 ASP A N 1
ATOM 648 C CA . ASP A 1 83 ? -3.379 -12.902 -1.781 1.00 82.88 83 ASP A CA 1
ATOM 649 C C . ASP A 1 83 ? -3.899 -11.468 -1.667 1.00 82.88 83 ASP A C 1
ATOM 651 O O . ASP A 1 83 ? -5.079 -11.252 -1.399 1.00 82.88 83 ASP A O 1
ATOM 655 N N . ALA A 1 84 ? -3.055 -10.483 -1.998 1.00 83.94 84 ALA A N 1
ATOM 656 C CA . ALA A 1 84 ? -3.477 -9.088 -2.062 1.00 83.94 84 ALA A CA 1
ATOM 657 C C . ALA A 1 84 ? -2.767 -8.279 -3.157 1.00 83.94 84 ALA A C 1
ATOM 659 O O . ALA A 1 84 ? -1.615 -8.524 -3.523 1.00 83.94 84 ALA A O 1
ATOM 660 N N . ILE A 1 85 ? -3.463 -7.262 -3.662 1.00 86.56 85 ILE A N 1
ATOM 661 C CA . ILE A 1 85 ? -2.920 -6.198 -4.508 1.00 86.56 85 ILE A CA 1
ATOM 662 C C . ILE A 1 85 ? -3.202 -4.884 -3.813 1.00 86.56 85 ILE A C 1
ATOM 664 O O . ILE A 1 85 ? -4.358 -4.484 -3.687 1.00 86.56 85 ILE A O 1
ATOM 668 N N . VAL A 1 86 ? -2.143 -4.205 -3.397 1.00 84.88 86 VAL A N 1
ATOM 669 C CA . VAL A 1 86 ? -2.246 -2.996 -2.588 1.00 84.88 86 VAL A CA 1
ATOM 670 C C . VAL A 1 86 ? -1.890 -1.780 -3.428 1.00 84.88 86 VAL A C 1
ATOM 672 O O . VAL A 1 86 ? -0.831 -1.731 -4.060 1.00 84.88 86 VAL A O 1
ATOM 675 N N . LEU A 1 87 ? -2.775 -0.783 -3.434 1.00 84.69 87 LEU A N 1
ATOM 676 C CA . LEU A 1 87 ? -2.479 0.538 -3.984 1.00 84.69 87 LEU A CA 1
ATOM 677 C C . LEU A 1 87 ? -1.754 1.390 -2.941 1.00 84.69 87 LEU A C 1
ATOM 679 O O . LEU A 1 87 ? -2.375 1.923 -2.026 1.00 84.69 87 LEU A O 1
ATOM 683 N N . CYS A 1 88 ? -0.448 1.558 -3.102 1.00 78.31 88 CYS A N 1
ATOM 684 C CA . CYS A 1 88 ? 0.377 2.354 -2.205 1.00 78.31 88 CYS A CA 1
ATOM 685 C C . CYS A 1 88 ? 0.470 3.806 -2.693 1.00 78.31 88 CYS A C 1
ATOM 687 O O . CYS A 1 88 ? 0.693 4.080 -3.876 1.00 78.31 88 CYS A O 1
ATOM 689 N N . ARG A 1 89 ? 0.339 4.755 -1.763 1.00 73.94 89 ARG A N 1
ATOM 690 C CA . ARG A 1 89 ? 0.599 6.181 -1.992 1.00 73.94 89 ARG A CA 1
ATOM 691 C C . ARG A 1 89 ? 1.751 6.614 -1.080 1.00 73.94 89 ARG A C 1
ATOM 693 O O . ARG A 1 89 ? 1.744 6.234 0.088 1.00 73.94 89 ARG A O 1
ATOM 700 N N . PRO A 1 90 ? 2.718 7.411 -1.558 1.00 63.78 90 PRO A N 1
ATOM 701 C CA . PRO A 1 90 ? 3.748 7.929 -0.671 1.00 63.78 90 PRO A CA 1
ATOM 702 C C . PRO A 1 90 ? 3.226 9.048 0.234 1.00 63.78 90 PRO A C 1
ATOM 704 O O . PRO A 1 90 ? 2.223 9.701 -0.062 1.00 63.78 90 PRO A O 1
ATOM 707 N N . ALA A 1 91 ? 3.952 9.297 1.324 1.00 55.00 91 ALA A N 1
ATOM 708 C CA . ALA A 1 91 ? 3.669 10.386 2.250 1.00 55.00 91 ALA A CA 1
ATOM 709 C C . ALA A 1 91 ? 3.760 11.742 1.528 1.00 55.00 91 ALA A C 1
ATOM 711 O O . ALA A 1 91 ? 4.847 12.106 1.090 1.00 55.00 91 ALA A O 1
ATOM 712 N N . ALA A 1 92 ? 2.610 12.421 1.394 1.00 48.22 92 ALA A N 1
ATOM 713 C CA . ALA A 1 92 ? 2.307 13.808 0.978 1.00 48.22 92 ALA A CA 1
ATOM 714 C C . ALA A 1 92 ? 3.052 14.451 -0.223 1.00 48.22 92 ALA A C 1
ATOM 716 O O . ALA A 1 92 ? 2.417 15.129 -1.027 1.00 48.22 92 ALA A O 1
ATOM 717 N N . THR A 1 93 ? 4.356 14.236 -0.375 1.00 49.69 93 THR A N 1
ATOM 718 C CA . THR A 1 93 ? 5.257 14.888 -1.341 1.00 49.69 93 THR A CA 1
ATOM 719 C C . THR A 1 93 ? 6.122 13.887 -2.120 1.00 49.69 93 THR A C 1
ATOM 721 O O . THR A 1 93 ? 7.104 14.268 -2.755 1.00 49.69 93 THR A O 1
ATOM 724 N N . GLY A 1 94 ? 5.809 12.592 -2.037 1.00 55.19 94 GLY A N 1
ATOM 725 C CA . GLY A 1 94 ? 6.584 11.540 -2.693 1.00 55.19 94 GLY A CA 1
ATOM 726 C C . GLY A 1 94 ? 6.166 11.234 -4.140 1.00 55.19 94 GLY A C 1
ATOM 727 O O . GLY A 1 94 ? 5.319 11.925 -4.706 1.00 55.19 94 GLY A O 1
ATOM 728 N N . PRO A 1 95 ? 6.778 10.201 -4.751 1.00 63.06 95 PRO A N 1
ATOM 729 C CA . PRO A 1 95 ? 6.560 9.829 -6.151 1.00 63.06 95 PRO A CA 1
ATOM 730 C C . PRO A 1 95 ? 5.099 9.458 -6.483 1.00 63.06 95 PRO A C 1
ATOM 732 O O . PRO A 1 95 ? 4.206 9.452 -5.642 1.00 63.06 95 PRO A O 1
ATOM 735 N N . ALA A 1 96 ? 4.808 9.174 -7.749 1.00 72.88 96 ALA A N 1
ATOM 736 C CA . ALA A 1 96 ? 3.463 8.756 -8.135 1.00 72.88 96 ALA A CA 1
ATOM 737 C C . ALA A 1 96 ? 3.035 7.466 -7.393 1.00 72.88 96 ALA A C 1
ATOM 739 O O . ALA A 1 96 ? 3.894 6.673 -7.013 1.00 72.88 96 ALA A O 1
ATOM 740 N N . PRO A 1 97 ? 1.727 7.243 -7.163 1.00 80.62 97 PRO A N 1
ATOM 741 C CA . PRO A 1 97 ? 1.245 6.029 -6.507 1.00 80.62 97 PRO A CA 1
ATOM 742 C C . PRO A 1 97 ? 1.641 4.766 -7.286 1.00 80.62 97 PRO A C 1
ATOM 744 O O . PRO A 1 97 ? 1.696 4.774 -8.517 1.00 80.62 97 PRO A O 1
ATOM 747 N N . TRP A 1 98 ? 1.876 3.667 -6.572 1.00 81.81 98 TRP A N 1
ATOM 748 C CA . TRP A 1 98 ? 2.308 2.394 -7.152 1.00 81.81 98 TRP A CA 1
ATOM 749 C C . TRP A 1 98 ? 1.461 1.222 -6.658 1.00 81.81 98 TRP A C 1
ATOM 751 O O . TRP A 1 98 ? 0.840 1.272 -5.600 1.00 81.81 98 TRP A O 1
ATOM 761 N N . LEU A 1 99 ? 1.440 0.148 -7.442 1.00 85.88 99 LEU A N 1
ATOM 762 C CA . LEU A 1 99 ? 0.794 -1.114 -7.108 1.00 85.88 99 LEU A CA 1
ATOM 763 C C . LEU A 1 99 ? 1.822 -2.110 -6.584 1.00 85.88 99 LEU A C 1
ATOM 765 O O . LEU A 1 99 ? 2.851 -2.360 -7.222 1.00 85.88 99 LEU A O 1
ATOM 769 N N . LEU A 1 100 ? 1.495 -2.716 -5.451 1.00 86.62 100 LEU A N 1
ATOM 770 C CA . LEU A 1 100 ? 2.266 -3.764 -4.806 1.00 86.62 100 LEU A CA 1
ATOM 771 C C . LEU A 1 100 ? 1.497 -5.089 -4.879 1.00 86.62 100 LEU A C 1
ATOM 773 O O . LEU A 1 100 ? 0.317 -5.141 -4.543 1.00 86.62 100 LEU A O 1
ATOM 777 N N . LEU A 1 101 ? 2.165 -6.157 -5.313 1.00 86.06 101 LEU A N 1
ATOM 778 C CA . LEU A 1 101 ? 1.637 -7.520 -5.275 1.00 86.06 101 LEU A CA 1
ATOM 779 C C . LEU A 1 101 ? 2.109 -8.233 -4.021 1.00 86.06 101 LEU A C 1
ATOM 781 O O . LEU A 1 101 ? 3.314 -8.408 -3.844 1.00 86.06 101 LEU A O 1
ATOM 785 N N . VAL A 1 102 ? 1.171 -8.742 -3.236 1.00 85.25 102 VAL A N 1
ATOM 786 C CA . VAL A 1 102 ? 1.437 -9.687 -2.156 1.00 85.25 102 VAL A CA 1
ATOM 787 C C . VAL A 1 102 ? 1.009 -11.078 -2.634 1.00 85.25 102 VAL A C 1
ATOM 789 O O . VAL A 1 102 ? -0.190 -11.349 -2.767 1.00 85.25 102 VAL A O 1
ATOM 792 N N . PRO A 1 103 ? 1.964 -11.953 -2.985 1.00 84.19 103 PRO A N 1
ATOM 793 C CA . PRO A 1 103 ? 1.634 -13.286 -3.463 1.00 84.19 103 PRO A CA 1
ATOM 794 C C . PRO A 1 103 ? 1.237 -14.218 -2.323 1.00 84.19 103 PRO A C 1
ATOM 796 O O . PRO A 1 103 ? 1.651 -14.032 -1.177 1.00 84.19 103 PRO A O 1
ATOM 799 N N . ALA A 1 104 ? 0.511 -15.281 -2.663 1.00 81.06 104 ALA A N 1
ATOM 800 C CA . ALA A 1 104 ? 0.384 -16.423 -1.771 1.00 81.06 104 ALA A CA 1
ATOM 801 C C . ALA A 1 104 ? 1.773 -17.040 -1.494 1.00 81.06 104 ALA A C 1
ATOM 803 O O . ALA A 1 104 ? 2.692 -16.980 -2.323 1.00 81.06 104 ALA A O 1
ATOM 804 N N . ALA A 1 105 ? 1.948 -17.601 -0.296 1.00 71.56 105 ALA A N 1
ATOM 805 C CA . ALA A 1 105 ? 3.240 -18.092 0.173 1.00 71.56 105 ALA A CA 1
ATOM 806 C C . ALA A 1 105 ? 3.842 -19.134 -0.790 1.00 71.56 105 ALA A C 1
ATOM 808 O O . ALA A 1 105 ? 3.174 -20.084 -1.189 1.00 71.56 105 ALA A O 1
ATOM 809 N N . GLY A 1 106 ? 5.116 -18.953 -1.156 1.00 67.38 106 GLY A N 1
ATOM 810 C CA . GLY A 1 106 ? 5.864 -19.900 -1.994 1.00 67.38 106 GLY A CA 1
ATOM 811 C C . GLY A 1 106 ? 5.557 -19.854 -3.496 1.00 67.38 106 GLY A C 1
ATOM 812 O O . GLY A 1 106 ? 6.079 -20.677 -4.237 1.00 67.38 106 GLY A O 1
ATOM 813 N N . VAL A 1 107 ? 4.742 -18.905 -3.969 1.00 76.50 107 VAL A N 1
ATOM 814 C CA . VAL A 1 107 ? 4.326 -18.849 -5.386 1.00 76.50 107 VAL A CA 1
ATOM 815 C C . VAL A 1 107 ? 5.304 -18.079 -6.287 1.00 76.50 107 VAL A C 1
ATOM 817 O O . VAL A 1 107 ? 5.280 -18.205 -7.518 1.00 76.50 107 VAL A O 1
ATOM 820 N N . LEU A 1 108 ? 6.163 -17.246 -5.699 1.00 75.69 108 LEU A N 1
ATOM 821 C CA . LEU A 1 108 ? 7.090 -16.371 -6.414 1.00 75.69 108 LEU A CA 1
ATOM 822 C C . LEU A 1 108 ? 8.539 -16.657 -6.005 1.00 75.69 108 LEU A C 1
ATOM 824 O O . LEU A 1 108 ? 8.942 -16.347 -4.890 1.00 75.69 108 LEU A O 1
ATOM 828 N N . ASP A 1 109 ? 9.345 -17.141 -6.953 1.00 64.12 109 ASP A N 1
ATOM 829 C CA . ASP A 1 109 ? 10.787 -17.407 -6.789 1.00 64.12 109 ASP A CA 1
ATOM 830 C C . ASP A 1 109 ? 11.651 -16.130 -6.857 1.00 64.12 109 ASP A C 1
ATOM 832 O O . ASP A 1 109 ? 12.789 -16.140 -7.335 1.00 64.12 109 ASP A O 1
ATOM 836 N N . ARG A 1 110 ? 11.100 -14.978 -6.460 1.00 67.12 110 ARG A N 1
ATOM 837 C CA . ARG A 1 110 ? 11.768 -13.675 -6.569 1.00 67.12 110 ARG A CA 1
ATOM 838 C C . ARG A 1 110 ? 11.889 -12.969 -5.229 1.00 67.12 110 ARG A C 1
ATOM 840 O O . ARG A 1 110 ? 11.016 -13.125 -4.379 1.00 67.12 110 ARG A O 1
ATOM 847 N N . PRO A 1 111 ? 12.924 -12.121 -5.069 1.00 66.56 111 PRO A N 1
ATOM 848 C CA . PRO A 1 111 ? 13.054 -11.303 -3.878 1.00 66.56 111 PRO A CA 1
ATOM 849 C C . PRO A 1 111 ? 11.877 -10.328 -3.801 1.00 66.56 111 PRO A C 1
ATOM 851 O O . PRO A 1 111 ? 11.695 -9.476 -4.670 1.00 66.56 111 PRO A O 1
ATOM 854 N N . LEU A 1 112 ? 11.076 -10.481 -2.752 1.00 77.19 112 LEU A N 1
ATOM 855 C CA . LEU A 1 112 ? 10.029 -9.546 -2.368 1.00 77.19 112 LEU A CA 1
ATOM 856 C C . LEU A 1 112 ? 10.717 -8.419 -1.591 1.00 77.19 112 LEU A C 1
ATOM 858 O O . LEU A 1 112 ? 11.392 -8.681 -0.595 1.00 77.19 112 LEU A O 1
ATOM 862 N N . THR A 1 113 ? 10.644 -7.193 -2.102 1.00 66.19 113 THR A N 1
ATOM 863 C CA . THR A 1 113 ? 11.508 -6.090 -1.645 1.00 66.19 113 THR A CA 1
ATOM 864 C C . THR A 1 113 ? 10.763 -5.117 -0.742 1.00 66.19 113 THR A C 1
ATOM 866 O O . THR A 1 113 ? 11.323 -4.669 0.253 1.00 66.19 113 THR A O 1
ATOM 869 N N . GLU A 1 114 ? 9.496 -4.837 -1.047 1.00 70.12 114 GLU A N 1
ATOM 870 C CA . GLU A 1 114 ? 8.743 -3.753 -0.413 1.00 70.12 114 GLU A CA 1
ATOM 871 C C . GLU A 1 114 ? 7.716 -4.309 0.577 1.00 70.12 114 GLU A C 1
ATOM 873 O O . GLU A 1 114 ? 6.891 -5.129 0.175 1.00 70.12 114 GLU A O 1
ATOM 878 N N . PRO A 1 115 ? 7.725 -3.904 1.857 1.00 71.12 115 PRO A N 1
ATOM 879 C CA . PRO A 1 115 ? 6.701 -4.319 2.805 1.00 71.12 115 PRO A CA 1
ATOM 880 C C . PRO A 1 115 ? 5.354 -3.681 2.448 1.00 71.12 115 PRO A C 1
ATOM 882 O O . PRO A 1 115 ? 5.256 -2.486 2.161 1.00 71.12 115 PRO A O 1
ATOM 885 N N . SER A 1 116 ? 4.305 -4.491 2.471 1.00 70.12 116 SER A N 1
ATOM 886 C CA . SER A 1 116 ? 2.939 -4.041 2.261 1.00 70.12 116 SER A CA 1
ATOM 887 C C . SER A 1 116 ? 2.458 -3.225 3.464 1.00 70.12 116 SER A C 1
ATOM 889 O O . SER A 1 116 ? 2.628 -3.648 4.608 1.00 70.12 116 SER A O 1
ATOM 891 N N . PRO A 1 117 ? 1.847 -2.049 3.238 1.00 64.25 117 PRO A N 1
ATOM 892 C CA . PRO A 1 117 ? 1.370 -1.190 4.317 1.00 64.25 117 PRO A CA 1
ATOM 893 C C . PRO A 1 117 ? 0.118 -1.735 5.020 1.00 64.25 117 PRO A C 1
ATOM 895 O O . PRO A 1 117 ? -0.283 -1.172 6.033 1.00 64.25 117 PRO A O 1
ATOM 898 N N . VAL A 1 118 ? -0.503 -2.785 4.473 1.00 64.75 118 VAL A N 1
ATOM 899 C CA . VAL A 1 118 ? -1.754 -3.368 4.981 1.00 64.75 118 VAL A CA 1
ATOM 900 C C . VAL A 1 118 ? -1.483 -4.506 5.967 1.00 64.75 118 VAL A C 1
ATOM 902 O O . VAL A 1 118 ? -2.202 -4.641 6.947 1.00 64.75 118 VAL A O 1
ATOM 905 N N . ASP A 1 119 ? -0.465 -5.324 5.705 1.00 66.12 119 ASP A N 1
ATOM 906 C CA . ASP A 1 119 ? -0.226 -6.597 6.400 1.00 66.12 119 ASP A CA 1
ATOM 907 C C . ASP A 1 119 ? 1.262 -6.871 6.691 1.00 66.12 119 ASP A C 1
ATOM 909 O O . ASP A 1 119 ? 1.629 -7.991 7.044 1.00 66.12 119 ASP A O 1
ATOM 913 N N . GLY A 1 120 ? 2.145 -5.898 6.442 1.00 64.69 120 GLY A N 1
ATOM 914 C CA . GLY A 1 120 ? 3.588 -5.994 6.690 1.00 64.69 120 GLY A CA 1
ATOM 915 C C . GLY A 1 120 ? 4.344 -6.972 5.782 1.00 64.69 120 GLY A C 1
ATOM 916 O O . GLY A 1 120 ? 5.580 -6.972 5.752 1.00 64.69 120 GLY A O 1
ATOM 917 N N . ARG A 1 121 ? 3.642 -7.795 4.994 1.00 71.38 121 ARG A N 1
ATOM 918 C CA . ARG A 1 121 ? 4.255 -8.839 4.169 1.00 71.38 121 ARG A CA 1
ATOM 919 C C . ARG A 1 121 ? 5.036 -8.232 3.021 1.00 71.38 121 ARG A C 1
ATOM 921 O O . ARG A 1 121 ? 4.616 -7.264 2.392 1.00 71.38 121 ARG A O 1
ATOM 928 N N . LYS A 1 122 ? 6.187 -8.828 2.709 1.00 76.94 122 LYS A N 1
ATOM 929 C CA . LYS A 1 122 ? 6.993 -8.384 1.572 1.00 76.94 122 LYS A CA 1
ATOM 930 C C . LYS A 1 122 ? 6.229 -8.667 0.282 1.00 76.94 122 LYS A C 1
ATOM 932 O O . LYS A 1 122 ? 5.851 -9.801 0.007 1.00 76.94 122 LYS A O 1
ATOM 937 N N . GLY A 1 123 ? 6.032 -7.629 -0.509 1.00 79.12 123 GLY A N 1
ATOM 938 C CA . GLY A 1 123 ? 5.434 -7.677 -1.824 1.00 79.12 123 GLY A CA 1
ATOM 939 C C . GLY A 1 123 ? 6.435 -7.351 -2.928 1.00 79.12 123 GLY A C 1
ATOM 940 O O . GLY A 1 123 ? 7.555 -6.875 -2.710 1.00 79.12 123 GLY A O 1
ATOM 941 N N . LEU A 1 124 ? 6.002 -7.614 -4.153 1.00 82.06 124 LEU A N 1
ATOM 942 C CA . LEU A 1 124 ? 6.692 -7.223 -5.371 1.00 82.06 124 LEU A CA 1
ATOM 943 C C . LEU A 1 124 ? 6.060 -5.939 -5.908 1.00 82.06 124 LEU A C 1
ATOM 945 O O . LEU A 1 124 ? 4.861 -5.913 -6.189 1.00 82.06 124 LEU A O 1
ATOM 949 N N . LEU A 1 125 ? 6.858 -4.886 -6.097 1.00 81.00 125 LEU A N 1
ATOM 950 C CA . LEU A 1 125 ? 6.394 -3.676 -6.775 1.00 81.00 125 LEU A CA 1
ATOM 951 C C . LEU A 1 125 ? 6.050 -4.031 -8.226 1.00 81.00 125 LEU A C 1
ATOM 953 O O . LEU A 1 125 ? 6.935 -4.322 -9.031 1.00 81.00 125 LEU A O 1
ATOM 957 N N . LEU A 1 126 ? 4.756 -4.051 -8.548 1.00 80.50 126 LEU A N 1
ATOM 958 C CA . LEU A 1 126 ? 4.257 -4.420 -9.872 1.00 80.50 126 LEU A CA 1
ATOM 959 C C . LEU A 1 126 ? 4.395 -3.261 -10.846 1.00 80.50 126 LEU A C 1
ATOM 961 O O . LEU A 1 126 ? 4.887 -3.437 -11.962 1.00 80.50 126 LEU A O 1
ATOM 965 N N . LEU A 1 127 ? 3.881 -2.096 -10.448 1.00 81.56 127 LEU A N 1
ATOM 966 C CA . LEU A 1 127 ? 3.624 -1.016 -11.385 1.00 81.56 127 LEU A CA 1
ATOM 967 C C . LEU A 1 127 ? 3.622 0.353 -10.713 1.00 81.56 127 LEU A C 1
ATOM 969 O O . LEU A 1 127 ? 2.857 0.587 -9.788 1.00 81.56 127 LEU A O 1
ATOM 973 N N . ASP A 1 128 ? 4.409 1.279 -11.250 1.00 80.44 128 ASP A N 1
ATOM 974 C CA . ASP A 1 128 ? 4.314 2.707 -10.946 1.00 80.44 128 ASP A CA 1
ATOM 975 C C . ASP A 1 128 ? 3.253 3.354 -11.855 1.00 80.44 128 ASP A C 1
ATOM 977 O O . ASP A 1 128 ? 3.417 3.397 -13.082 1.00 80.44 128 ASP A O 1
ATOM 981 N N . LEU A 1 129 ? 2.168 3.867 -11.265 1.00 79.75 129 LEU A N 1
ATOM 982 C CA . LEU A 1 129 ? 1.048 4.459 -12.003 1.00 79.75 129 LEU A CA 1
ATOM 983 C C . LEU A 1 129 ? 1.396 5.823 -12.619 1.00 79.75 129 LEU A C 1
ATOM 985 O O . LEU A 1 129 ? 0.730 6.254 -13.558 1.00 79.75 129 LEU A O 1
ATOM 989 N N . GLY A 1 130 ? 2.473 6.483 -12.185 1.00 68.50 130 GLY A N 1
ATOM 990 C CA . GLY A 1 130 ? 2.995 7.685 -12.844 1.00 68.50 130 GLY A CA 1
ATOM 991 C C . GLY A 1 130 ? 3.490 7.403 -14.261 1.00 68.50 130 GLY A C 1
ATOM 992 O O . GLY A 1 130 ? 3.380 8.248 -15.156 1.00 68.50 130 GLY A O 1
ATOM 993 N N . THR A 1 131 ? 3.961 6.177 -14.494 1.00 70.19 131 THR A N 1
ATOM 994 C CA . THR A 1 131 ? 4.442 5.721 -15.802 1.00 70.19 131 THR A CA 1
ATOM 995 C C . THR A 1 131 ? 3.327 5.210 -16.713 1.00 70.19 131 THR A C 1
ATOM 997 O O . THR A 1 131 ? 3.586 4.865 -17.864 1.00 70.19 131 THR A O 1
ATOM 1000 N N . VAL A 1 132 ? 2.080 5.180 -16.242 1.00 76.75 132 VAL A N 1
ATOM 1001 C CA . VAL A 1 132 ? 0.928 4.588 -16.930 1.00 76.75 132 VAL A CA 1
ATOM 1002 C C . VAL A 1 132 ? 0.048 5.667 -17.560 1.00 76.75 132 VAL A C 1
ATOM 1004 O O . VAL A 1 132 ? -0.013 6.804 -17.087 1.00 76.75 132 VAL A O 1
ATOM 1007 N N . ARG A 1 133 ? -0.596 5.336 -18.687 1.00 75.50 133 ARG A N 1
ATOM 1008 C CA . ARG A 1 133 ? -1.497 6.242 -19.412 1.00 75.50 133 ARG A CA 1
ATOM 1009 C C . ARG A 1 133 ? -2.870 6.344 -18.748 1.00 75.50 133 ARG A C 1
ATOM 1011 O O . ARG A 1 133 ? -3.416 7.441 -18.716 1.00 75.50 133 ARG A O 1
ATOM 1018 N N . GLN A 1 134 ? -3.394 5.224 -18.261 1.00 80.44 134 GLN A N 1
ATOM 1019 C CA . GLN A 1 134 ? -4.658 5.130 -17.529 1.00 80.44 134 GLN A CA 1
ATOM 1020 C C . GLN A 1 134 ? -4.583 5.900 -16.213 1.00 80.44 134 GLN A C 1
ATOM 1022 O O . GLN A 1 134 ? -3.513 6.012 -15.605 1.00 80.44 134 GLN A O 1
ATOM 1027 N N . SER A 1 135 ? -5.724 6.425 -15.776 1.00 78.94 135 SER A N 1
ATOM 1028 C CA . SER A 1 135 ? -5.804 7.089 -14.478 1.00 78.94 135 SER A CA 1
ATOM 1029 C C . SER A 1 135 ? -5.739 6.065 -13.341 1.00 78.94 135 SER A C 1
ATOM 1031 O O . SER A 1 135 ? -6.046 4.882 -13.511 1.00 78.94 135 SER A O 1
ATOM 1033 N N . VAL A 1 136 ? -5.350 6.527 -12.152 1.00 80.88 136 VAL A N 1
ATOM 1034 C CA . VAL A 1 136 ? -5.346 5.692 -10.940 1.00 80.88 136 VAL A CA 1
ATOM 1035 C C . VAL A 1 136 ? -6.743 5.126 -10.674 1.00 80.88 136 VAL A C 1
ATOM 1037 O O . VAL A 1 136 ? -6.875 3.960 -10.304 1.00 80.88 136 VAL A O 1
ATOM 1040 N N . ASP A 1 137 ? -7.784 5.922 -10.914 1.00 77.69 137 ASP A N 1
ATOM 1041 C CA . ASP A 1 137 ? -9.165 5.533 -10.638 1.00 77.69 137 ASP A CA 1
ATOM 1042 C C . ASP A 1 137 ? -9.692 4.509 -11.652 1.00 77.69 137 ASP A C 1
ATOM 1044 O O . ASP A 1 137 ? -10.393 3.581 -11.261 1.00 77.69 137 ASP A O 1
ATOM 1048 N N . GLU A 1 138 ? -9.287 4.585 -12.925 1.00 82.25 138 GLU A N 1
ATOM 1049 C CA . GLU A 1 138 ? -9.611 3.560 -13.930 1.00 82.25 138 GLU A CA 1
ATOM 1050 C C . GLU A 1 138 ? -8.979 2.205 -13.588 1.00 82.25 138 GLU A C 1
ATOM 1052 O O . GLU A 1 138 ? -9.640 1.166 -13.654 1.00 82.25 138 GLU A O 1
ATOM 1057 N N . VAL A 1 139 ? -7.700 2.205 -13.194 1.00 83.06 139 VAL A N 1
ATOM 1058 C CA . VAL A 1 139 ? -6.998 0.980 -12.781 1.00 83.06 139 VAL A CA 1
ATOM 1059 C C . VAL A 1 139 ? -7.630 0.405 -11.514 1.00 83.06 139 VAL A C 1
ATOM 1061 O O . VAL A 1 139 ? -7.859 -0.800 -11.433 1.00 83.06 139 VAL A O 1
ATOM 1064 N N . THR A 1 140 ? -7.979 1.269 -10.560 1.00 82.88 140 THR A N 1
ATOM 1065 C CA . THR A 1 140 ? -8.679 0.888 -9.327 1.00 82.88 140 THR A CA 1
ATOM 1066 C C . THR A 1 140 ? -10.035 0.257 -9.632 1.00 82.88 140 THR A C 1
ATOM 1068 O O . THR A 1 140 ? -10.322 -0.836 -9.153 1.00 82.88 140 THR A O 1
ATOM 1071 N N . ALA A 1 141 ? -10.846 0.882 -10.489 1.00 81.88 141 ALA A N 1
ATOM 1072 C CA . ALA A 1 141 ? -12.150 0.355 -10.879 1.00 81.88 141 ALA A CA 1
ATOM 1073 C C . ALA A 1 141 ? -12.040 -1.028 -11.539 1.00 81.88 141 ALA A C 1
ATOM 1075 O O . ALA A 1 141 ? -12.858 -1.911 -11.276 1.00 81.88 141 ALA A O 1
ATOM 1076 N N . ALA A 1 142 ? -11.012 -1.253 -12.359 1.00 83.94 142 ALA A N 1
ATOM 1077 C CA . ALA A 1 142 ? -10.767 -2.563 -12.950 1.00 83.94 142 ALA A CA 1
ATOM 1078 C C . ALA A 1 142 ? -10.308 -3.605 -11.924 1.00 83.94 142 ALA A C 1
ATOM 1080 O O . ALA A 1 142 ? -10.786 -4.736 -11.964 1.00 83.94 142 ALA A O 1
ATOM 1081 N N . LEU A 1 143 ? -9.425 -3.243 -10.993 1.00 86.31 143 LEU A N 1
ATOM 1082 C CA . LEU A 1 143 ? -8.990 -4.152 -9.930 1.00 86.31 143 LEU A CA 1
ATOM 1083 C C . LEU A 1 143 ? -10.140 -4.518 -8.984 1.00 86.31 143 LEU A C 1
ATOM 1085 O O . LEU A 1 143 ? -10.278 -5.688 -8.648 1.00 86.31 143 LEU A O 1
ATOM 1089 N N . ILE A 1 144 ? -11.018 -3.572 -8.644 1.00 84.06 144 ILE A N 1
ATOM 1090 C CA . ILE A 1 144 ? -12.245 -3.848 -7.880 1.00 84.06 144 ILE A CA 1
ATOM 1091 C C . ILE A 1 144 ? -13.159 -4.796 -8.663 1.00 84.06 144 ILE A C 1
ATOM 1093 O O . ILE A 1 144 ? -13.666 -5.771 -8.114 1.00 84.06 144 ILE A O 1
ATOM 1097 N N . ARG A 1 145 ? -13.345 -4.543 -9.964 1.00 82.94 145 ARG A N 1
ATOM 1098 C CA . ARG A 1 145 ? -14.242 -5.336 -10.812 1.00 82.94 145 ARG A CA 1
ATOM 1099 C C . ARG A 1 145 ? -13.775 -6.778 -11.018 1.00 82.94 145 ARG A C 1
ATOM 1101 O O . ARG A 1 145 ? -14.616 -7.669 -11.042 1.00 82.94 145 ARG A O 1
ATOM 1108 N N . PHE A 1 146 ? -12.479 -6.999 -11.235 1.00 83.19 146 PHE A N 1
ATOM 1109 C CA . PHE A 1 146 ? -11.937 -8.317 -11.593 1.00 83.19 146 PHE A CA 1
ATOM 1110 C C . PHE A 1 146 ? -11.249 -9.032 -10.423 1.00 83.19 146 PHE A C 1
ATOM 1112 O O . PHE A 1 146 ? -11.395 -10.240 -10.282 1.00 83.19 146 PHE A O 1
ATOM 1119 N N . GLY A 1 147 ? -10.523 -8.301 -9.574 1.00 75.06 147 GLY A N 1
ATOM 1120 C CA . GLY A 1 147 ? -9.829 -8.850 -8.405 1.00 75.06 147 GLY A CA 1
ATOM 1121 C C . GLY A 1 147 ? -10.710 -8.959 -7.157 1.00 75.06 147 GLY A C 1
ATOM 1122 O O . GLY A 1 147 ? -10.387 -9.728 -6.247 1.00 75.06 147 GLY A O 1
ATOM 1123 N N . GLY A 1 148 ? -11.830 -8.229 -7.110 1.00 82.19 148 GLY A N 1
ATOM 1124 C CA . GLY A 1 148 ? -12.768 -8.251 -5.989 1.00 82.19 148 GLY A CA 1
ATOM 1125 C C . GLY A 1 148 ? -12.071 -7.948 -4.661 1.00 82.19 148 GLY A C 1
ATOM 1126 O O . GLY A 1 148 ? -11.320 -6.982 -4.554 1.00 82.19 148 GLY A O 1
ATOM 1127 N N . GLY A 1 149 ? -12.272 -8.815 -3.664 1.00 79.75 149 GLY A N 1
ATOM 1128 C CA . GLY A 1 149 ? -11.705 -8.663 -2.317 1.00 79.75 149 GLY A CA 1
ATOM 1129 C C . GLY A 1 149 ? -10.180 -8.791 -2.209 1.00 79.75 149 GLY A C 1
ATOM 1130 O O . GLY A 1 149 ? -9.640 -8.556 -1.137 1.00 79.75 149 GLY A O 1
ATOM 1131 N N . ARG A 1 150 ? -9.472 -9.147 -3.290 1.00 82.19 150 ARG A N 1
ATOM 1132 C CA . ARG A 1 150 ? -7.996 -9.182 -3.310 1.00 82.19 150 ARG A CA 1
ATOM 1133 C C . ARG A 1 150 ? -7.381 -7.807 -3.529 1.00 82.19 150 ARG A C 1
ATOM 1135 O O . ARG A 1 150 ? -6.194 -7.622 -3.284 1.00 82.19 150 ARG A O 1
ATOM 1142 N N . PHE A 1 151 ? -8.150 -6.852 -4.048 1.00 83.62 151 PHE A N 1
ATOM 1143 C CA . PHE A 1 151 ? -7.677 -5.486 -4.199 1.00 83.62 151 PHE A CA 1
ATOM 1144 C C . PHE A 1 151 ? -7.911 -4.703 -2.909 1.00 83.62 151 PHE A C 1
ATOM 1146 O O . PHE A 1 151 ? -9.031 -4.638 -2.407 1.00 83.62 151 PHE A O 1
ATOM 1153 N N . VAL A 1 152 ? -6.855 -4.061 -2.420 1.00 80.44 152 VAL A N 1
ATOM 1154 C CA . VAL A 1 152 ? -6.892 -3.216 -1.233 1.00 80.44 152 VAL A CA 1
ATOM 1155 C C . VAL A 1 152 ? -6.468 -1.802 -1.612 1.00 80.44 152 VAL A C 1
ATOM 1157 O O . VAL A 1 152 ? -5.337 -1.562 -2.052 1.00 80.44 152 VAL A O 1
ATOM 1160 N N . ASP A 1 153 ? -7.376 -0.841 -1.427 1.00 77.06 153 ASP A N 1
ATOM 1161 C CA . ASP A 1 153 ? -7.041 0.569 -1.596 1.00 77.06 153 ASP A CA 1
ATOM 1162 C C . ASP A 1 153 ? -6.248 1.059 -0.377 1.00 77.06 153 ASP A C 1
ATOM 1164 O O . ASP A 1 153 ? -6.804 1.426 0.664 1.00 77.06 153 ASP A O 1
ATOM 1168 N N . GLY A 1 154 ? -4.921 1.075 -0.516 1.00 69.50 154 GLY A N 1
ATOM 1169 C CA . GLY A 1 154 ? -4.013 1.589 0.504 1.00 69.50 154 GLY A CA 1
ATOM 1170 C C . GLY A 1 154 ? -4.153 3.097 0.740 1.00 69.50 154 GLY A C 1
ATOM 1171 O O . GLY A 1 154 ? -3.703 3.589 1.770 1.00 69.50 154 GLY A O 1
ATOM 1172 N N . ARG A 1 155 ? -4.825 3.847 -0.155 1.00 64.19 155 ARG A N 1
ATOM 1173 C CA . ARG A 1 155 ? -5.184 5.260 0.085 1.00 64.19 155 ARG A CA 1
ATOM 1174 C C . ARG A 1 155 ? -6.245 5.393 1.177 1.00 64.19 155 ARG A C 1
ATOM 1176 O O . ARG A 1 155 ? -6.282 6.419 1.848 1.00 64.19 155 ARG A O 1
ATOM 1183 N N . GLN A 1 156 ? -7.115 4.390 1.300 1.00 59.50 156 GLN A N 1
ATOM 1184 C CA . GLN A 1 156 ? -8.167 4.323 2.315 1.00 59.50 156 GLN A CA 1
ATOM 1185 C C . GLN A 1 156 ? -7.679 3.611 3.582 1.00 59.50 156 GLN A C 1
ATOM 1187 O O . GLN A 1 156 ? -8.122 3.959 4.670 1.00 59.50 156 GLN A O 1
ATOM 1192 N N . HIS A 1 157 ? -6.701 2.700 3.466 1.00 55.53 157 HIS A N 1
ATOM 1193 C CA . HIS A 1 157 ? -5.967 2.124 4.607 1.00 55.53 157 HIS A CA 1
ATOM 1194 C C . HIS A 1 157 ? -4.923 3.096 5.165 1.00 55.53 157 HIS A C 1
ATOM 1196 O O . HIS A 1 157 ? -3.779 2.726 5.436 1.00 55.53 157 HIS A O 1
ATOM 1202 N N . ARG A 1 158 ? -5.299 4.365 5.335 1.00 53.44 158 ARG A N 1
ATOM 1203 C CA . ARG A 1 158 ? -4.487 5.292 6.107 1.00 53.44 158 ARG A CA 1
ATOM 1204 C C . ARG A 1 158 ? -4.366 4.697 7.501 1.00 53.44 158 ARG A C 1
ATOM 1206 O O . ARG A 1 158 ? -5.361 4.623 8.218 1.00 53.44 158 ARG A O 1
ATOM 1213 N N . ARG A 1 159 ? -3.164 4.233 7.857 1.00 54.69 159 ARG A N 1
ATOM 1214 C CA . ARG A 1 159 ? -2.903 3.782 9.219 1.00 54.69 159 ARG A CA 1
ATOM 1215 C C . ARG A 1 159 ? -3.337 4.910 10.154 1.00 54.69 159 ARG A C 1
ATOM 1217 O O . ARG A 1 159 ? -2.850 6.035 9.960 1.00 54.69 159 ARG A O 1
ATOM 1224 N N . PRO A 1 160 ? -4.245 4.651 11.111 1.00 49.34 160 PRO A N 1
ATOM 1225 C CA . PRO A 1 160 ? -4.743 5.661 12.042 1.00 49.34 160 PRO A CA 1
ATOM 1226 C C . PRO A 1 160 ? -3.598 6.423 12.714 1.00 49.34 160 PRO A C 1
ATOM 1228 O O . PRO A 1 160 ? -3.725 7.613 12.967 1.00 49.34 160 PRO A O 1
ATOM 1231 N N . ALA A 1 161 ? -2.427 5.789 12.844 1.00 54.34 161 ALA A N 1
ATOM 1232 C CA . ALA A 1 161 ? -1.210 6.378 13.379 1.00 54.34 161 ALA A CA 1
ATOM 1233 C C . ALA A 1 161 ? -0.599 7.574 12.592 1.00 54.34 161 ALA A C 1
ATOM 1235 O O . ALA A 1 161 ? 0.534 7.969 12.860 1.00 54.34 161 ALA A O 1
ATOM 1236 N N . SER A 1 162 ? -1.292 8.143 11.600 1.00 52.75 162 SER A N 1
ATOM 1237 C CA . SER A 1 162 ? -0.814 9.297 10.817 1.00 52.75 162 SER A CA 1
ATOM 1238 C C . SER A 1 162 ? -1.731 10.524 10.859 1.00 52.75 162 SER A C 1
ATOM 1240 O O . SER A 1 162 ? -1.360 11.567 10.320 1.00 52.75 162 SER A O 1
ATOM 1242 N N . GLU A 1 163 ? -2.895 10.434 11.507 1.00 57.56 163 GLU A N 1
ATOM 1243 C CA . GLU A 1 163 ? -3.769 11.579 11.775 1.00 57.56 163 GLU A CA 1
ATOM 1244 C C . GLU A 1 163 ? -4.056 11.674 13.269 1.00 57.56 163 GLU A C 1
ATOM 1246 O O . GLU A 1 163 ? -4.252 10.664 13.937 1.00 57.56 163 GLU A O 1
ATOM 1251 N N . THR A 1 164 ? -4.077 12.894 13.801 1.00 67.06 164 THR A N 1
ATOM 1252 C CA . THR A 1 164 ? -4.532 13.138 15.170 1.00 67.06 164 THR A CA 1
ATOM 1253 C C . THR A 1 164 ? -6.029 12.812 15.241 1.00 67.06 164 THR A C 1
ATOM 1255 O O . THR A 1 164 ? -6.806 13.468 14.541 1.00 67.06 164 THR A O 1
ATOM 1258 N N . PRO A 1 165 ? -6.456 11.805 16.023 1.00 75.25 165 PRO A N 1
ATOM 1259 C CA . PRO A 1 165 ? -7.868 11.470 16.149 1.00 75.25 165 PRO A CA 1
ATOM 1260 C C . PRO A 1 165 ? -8.622 12.598 16.862 1.00 75.25 165 PRO A C 1
ATOM 1262 O O . PRO A 1 165 ? -8.088 13.249 17.758 1.00 75.25 165 PRO A O 1
ATOM 1265 N N . SER A 1 166 ? -9.877 12.822 16.472 1.00 82.12 166 SER A N 1
ATOM 1266 C CA . SER A 1 166 ? -10.802 13.692 17.199 1.00 82.12 166 SER A CA 1
ATOM 1267 C C . SER A 1 166 ? -11.874 12.831 17.852 1.00 82.12 166 SER A C 1
ATOM 1269 O O . SER A 1 166 ? -12.730 12.306 17.143 1.00 82.12 166 SER A O 1
ATOM 1271 N N . PHE A 1 167 ? -11.831 12.696 19.174 1.00 88.88 167 PHE A N 1
ATOM 1272 C CA . PHE A 1 167 ? -12.802 11.896 19.916 1.00 88.88 167 PHE A CA 1
ATOM 1273 C C . PHE A 1 167 ? -14.027 12.715 20.321 1.00 88.88 167 PHE A C 1
ATOM 1275 O O . PHE A 1 167 ? -13.942 13.912 20.625 1.00 88.88 167 PHE A O 1
ATOM 1282 N N . THR A 1 168 ? -15.178 12.056 20.389 1.00 89.75 168 THR A N 1
ATOM 1283 C CA . THR A 1 168 ? -16.405 12.655 20.914 1.00 89.75 168 THR A CA 1
ATOM 1284 C C . THR A 1 168 ? -16.287 12.852 22.425 1.00 89.75 168 THR A C 1
ATOM 1286 O O . THR A 1 168 ? -15.757 12.003 23.139 1.00 89.75 168 THR A O 1
ATOM 1289 N N . THR A 1 169 ? -16.800 13.970 22.948 1.00 91.75 169 THR A N 1
ATOM 1290 C CA . THR A 1 169 ? -16.851 14.196 24.402 1.00 91.75 169 THR A CA 1
ATOM 1291 C C . THR A 1 169 ? -18.146 13.644 24.991 1.00 91.75 169 THR A C 1
ATOM 1293 O O . THR A 1 169 ? -19.242 13.998 24.559 1.00 91.75 169 THR A O 1
ATOM 1296 N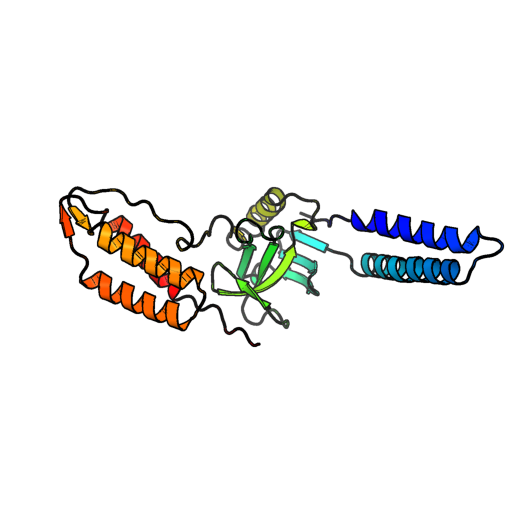 N . ALA A 1 170 ? -18.021 12.797 26.010 1.00 88.31 170 ALA A N 1
ATOM 1297 C CA . ALA A 1 170 ? -19.130 12.185 26.730 1.00 88.31 170 ALA A CA 1
ATOM 1298 C C . ALA A 1 170 ? -19.222 12.742 28.158 1.00 88.31 170 ALA A C 1
ATOM 1300 O O . ALA A 1 170 ? -18.230 13.169 28.741 1.00 88.31 170 ALA A O 1
ATOM 1301 N N . LEU A 1 171 ? -20.414 12.713 28.765 1.00 87.38 171 LEU A N 1
ATOM 1302 C CA . LEU A 1 171 ? -20.634 13.152 30.158 1.00 87.38 171 LEU A CA 1
ATOM 1303 C C . LEU A 1 171 ? -19.731 12.421 31.165 1.00 87.38 171 LEU A C 1
ATOM 1305 O O . LEU A 1 171 ? -19.347 12.991 32.186 1.00 87.38 171 LEU A O 1
ATOM 1309 N N . ARG A 1 172 ? -19.373 11.177 30.852 1.00 89.12 172 ARG A N 1
ATOM 1310 C CA . ARG A 1 172 ? -18.404 10.365 31.576 1.00 89.12 172 ARG A CA 1
ATOM 1311 C C . ARG A 1 172 ? -17.513 9.689 30.547 1.00 89.12 172 ARG A C 1
ATOM 1313 O O . ARG A 1 172 ? -18.027 8.982 29.688 1.00 89.12 172 ARG A O 1
ATOM 1320 N N . GLY A 1 173 ? -16.216 9.935 30.634 1.00 92.19 173 GLY A N 1
ATOM 1321 C CA . GLY A 1 173 ? -15.264 9.492 29.627 1.00 92.19 173 GLY A CA 1
ATOM 1322 C C . GLY A 1 173 ? -13.848 9.416 30.172 1.00 92.19 173 GLY A C 1
ATOM 1323 O O . GLY A 1 173 ? -13.618 9.796 31.323 1.00 92.19 173 GLY A O 1
ATOM 1324 N N . TYR A 1 174 ? -12.909 8.955 29.356 1.00 94.88 174 TYR A N 1
ATOM 1325 C CA . TYR A 1 174 ? -11.497 8.986 29.722 1.00 94.88 174 TYR A CA 1
ATOM 1326 C C . TYR A 1 174 ? -10.956 10.414 29.762 1.00 94.88 174 TYR A C 1
ATOM 1328 O O . TYR A 1 174 ? -11.398 11.284 29.004 1.00 94.88 174 TYR A O 1
ATOM 1336 N N . ASP A 1 175 ? -10.011 10.663 30.666 1.00 92.81 175 ASP A N 1
ATOM 1337 C CA . ASP A 1 175 ? -9.352 11.959 30.771 1.00 92.81 175 ASP A CA 1
ATOM 1338 C C . ASP A 1 175 ? -8.672 12.350 29.452 1.00 92.81 175 ASP A C 1
ATOM 1340 O O . ASP A 1 175 ? -7.845 11.620 28.909 1.00 92.81 175 ASP A O 1
ATOM 1344 N N . GLN A 1 176 ? -9.023 13.529 28.937 1.00 91.19 176 GLN A N 1
ATOM 1345 C CA . GLN A 1 176 ? -8.599 13.964 27.607 1.00 91.19 176 GLN A CA 1
ATOM 1346 C C . GLN A 1 176 ? -7.081 14.141 27.522 1.00 91.19 176 GLN A C 1
ATOM 1348 O O . GLN A 1 176 ? -6.486 13.726 26.535 1.00 91.19 176 GLN A O 1
ATOM 1353 N N . ARG A 1 177 ? -6.437 14.690 28.568 1.00 89.88 177 ARG A N 1
ATOM 1354 C CA . ARG A 1 177 ? -4.976 14.873 28.566 1.00 89.88 177 ARG A CA 1
ATOM 1355 C C . ARG A 1 177 ? -4.261 13.535 28.560 1.00 89.88 177 ARG A C 1
ATOM 1357 O O . ARG A 1 177 ? -3.322 13.368 27.792 1.00 89.88 177 ARG A O 1
ATOM 1364 N N . GLN A 1 178 ? -4.708 12.599 29.395 1.00 90.81 178 GLN A N 1
ATOM 1365 C CA . GLN A 1 178 ? -4.109 11.270 29.464 1.00 90.81 178 GLN A CA 1
ATOM 1366 C C . GLN A 1 178 ? -4.196 10.552 28.110 1.00 90.81 178 GLN A C 1
ATOM 1368 O O . GLN A 1 178 ? -3.213 9.960 27.663 1.00 90.81 178 GLN A O 1
ATOM 1373 N N . ILE A 1 179 ? -5.343 10.644 27.428 1.00 92.06 179 ILE A N 1
ATOM 1374 C CA . ILE A 1 179 ? -5.512 10.060 26.094 1.00 92.06 179 ILE A CA 1
ATOM 1375 C C . ILE A 1 179 ? -4.662 10.787 25.050 1.00 92.06 179 ILE A C 1
ATOM 1377 O O . ILE A 1 179 ? -3.945 10.123 24.306 1.00 92.06 179 ILE A O 1
ATOM 1381 N N . ASP A 1 180 ? -4.674 12.119 25.009 1.00 90.69 180 ASP A N 1
ATOM 1382 C CA . ASP A 1 180 ? -3.889 12.89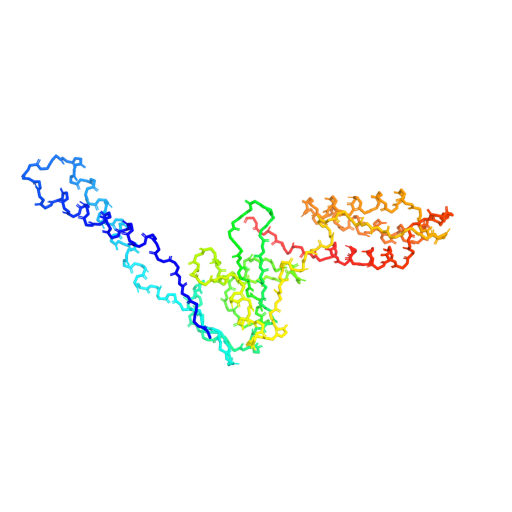3 24.040 1.00 90.69 180 ASP A CA 1
ATOM 1383 C C . ASP A 1 180 ? -2.378 12.620 24.180 1.00 90.69 180 ASP A C 1
ATOM 1385 O O . ASP A 1 180 ? -1.671 12.495 23.178 1.00 90.69 180 ASP A O 1
ATOM 1389 N N . GLU A 1 181 ? -1.877 12.467 25.411 1.00 89.94 181 GLU A N 1
ATOM 1390 C CA . GLU A 1 181 ? -0.479 12.120 25.693 1.00 89.94 181 GLU A CA 1
ATOM 1391 C C . GLU A 1 181 ? -0.129 10.703 25.204 1.00 89.94 181 GLU A C 1
ATOM 1393 O O . GLU A 1 181 ? 0.892 10.522 24.533 1.00 89.94 181 GLU A O 1
ATOM 1398 N N . LEU A 1 182 ? -0.985 9.708 25.468 1.00 89.69 182 LEU A N 1
ATOM 1399 C CA . LEU A 1 182 ? -0.790 8.328 24.998 1.00 89.69 182 LEU A CA 1
ATOM 1400 C C . LEU A 1 182 ? -0.844 8.225 23.473 1.00 89.69 182 LEU A C 1
ATOM 1402 O O . LEU A 1 182 ? 0.003 7.575 22.855 1.00 89.69 182 LEU A O 1
ATOM 1406 N N . VAL A 1 183 ? -1.823 8.890 22.859 1.00 89.06 183 VAL A N 1
ATOM 1407 C CA . VAL A 1 183 ? -1.960 8.948 21.404 1.00 89.06 183 VAL A CA 1
ATOM 1408 C C . VAL A 1 183 ? -0.735 9.629 20.800 1.00 89.06 183 VAL A C 1
ATOM 1410 O O . VAL A 1 183 ? -0.139 9.077 19.879 1.00 89.06 183 VAL A O 1
ATOM 1413 N N . GLY A 1 184 ? -0.294 10.765 21.345 1.00 86.75 184 GLY A N 1
ATOM 1414 C CA . GLY A 1 184 ? 0.904 11.470 20.886 1.00 86.75 184 GLY A CA 1
ATOM 1415 C C . GLY A 1 184 ? 2.162 10.597 20.911 1.00 86.75 184 GLY A C 1
ATOM 1416 O O . GLY A 1 184 ? 2.865 10.509 19.904 1.00 86.75 184 GLY A O 1
ATOM 1417 N N . GLN A 1 185 ? 2.405 9.884 22.015 1.00 86.69 185 GLN A N 1
ATOM 1418 C CA . GLN A 1 185 ? 3.543 8.965 22.151 1.00 86.69 185 GLN A CA 1
ATOM 1419 C C . GLN A 1 185 ? 3.473 7.799 21.155 1.00 86.69 185 GLN A C 1
ATOM 1421 O O . GLN A 1 185 ? 4.482 7.436 20.545 1.00 86.69 185 GLN A O 1
ATOM 1426 N N . GLY A 1 186 ? 2.280 7.231 20.950 1.00 84.88 186 GLY A N 1
ATOM 1427 C CA . GLY A 1 186 ? 2.045 6.183 19.956 1.00 84.88 186 GLY A CA 1
ATOM 1428 C C . GLY A 1 186 ? 2.328 6.648 18.529 1.00 84.88 186 GLY A C 1
ATOM 1429 O O . GLY A 1 186 ? 3.027 5.960 17.782 1.00 84.88 186 GLY A O 1
ATOM 1430 N N . LEU A 1 187 ? 1.838 7.837 18.168 1.00 83.25 187 LEU A N 1
ATOM 1431 C CA . LEU A 1 187 ? 2.071 8.459 16.863 1.00 83.25 187 LEU A CA 1
ATOM 1432 C C . LEU A 1 187 ? 3.559 8.759 16.633 1.00 83.25 187 LEU A C 1
ATOM 1434 O O . LEU A 1 187 ? 4.086 8.480 15.556 1.00 83.25 187 LEU A O 1
ATOM 1438 N N . GLU A 1 188 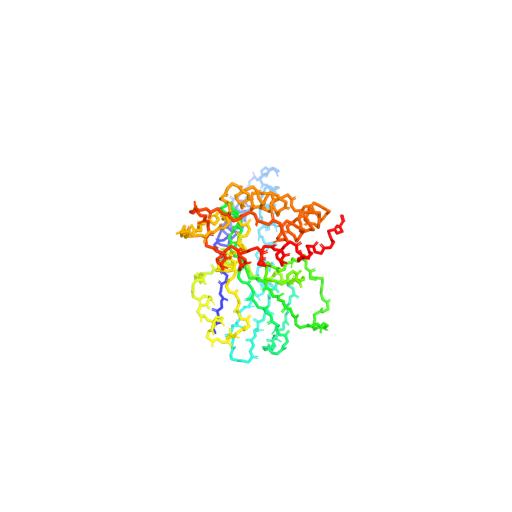? 4.261 9.276 17.642 1.00 82.94 188 GLU A N 1
ATOM 1439 C CA . GLU A 1 188 ? 5.691 9.585 17.556 1.00 82.94 188 GLU A CA 1
ATOM 1440 C C . GLU A 1 188 ? 6.545 8.319 17.388 1.00 82.94 188 GLU A C 1
ATOM 1442 O O . GLU A 1 188 ? 7.406 8.257 16.506 1.00 82.94 188 GLU A O 1
ATOM 1447 N N . ALA A 1 189 ? 6.272 7.272 18.171 1.00 81.62 189 ALA A N 1
ATOM 1448 C CA . ALA A 1 189 ? 6.953 5.984 18.037 1.00 81.62 189 ALA A CA 1
ATOM 1449 C C . ALA A 1 189 ? 6.654 5.302 16.697 1.00 81.62 189 ALA A C 1
ATOM 1451 O O . ALA A 1 189 ? 7.508 4.618 16.126 1.00 81.62 189 ALA A O 1
ATOM 1452 N N . PHE A 1 190 ? 5.447 5.499 16.169 1.00 73.88 190 PHE A N 1
ATOM 1453 C CA . PHE A 1 190 ? 5.110 5.036 14.835 1.00 73.88 190 PHE A CA 1
ATOM 1454 C C . PHE A 1 190 ? 5.916 5.789 13.764 1.00 73.88 190 PHE A C 1
ATOM 1456 O O . PHE A 1 190 ? 6.510 5.151 12.890 1.00 73.88 190 PHE A O 1
ATOM 1463 N N . ALA A 1 191 ? 5.990 7.121 13.860 1.00 70.75 191 ALA A N 1
ATOM 1464 C CA . ALA A 1 191 ? 6.711 7.982 12.924 1.00 70.75 191 ALA A CA 1
ATOM 1465 C C . ALA A 1 191 ? 8.234 7.764 12.944 1.00 70.75 191 ALA A C 1
ATOM 1467 O O . ALA A 1 191 ? 8.873 7.856 11.895 1.00 70.75 191 ALA A O 1
ATOM 1468 N N . SER A 1 192 ? 8.820 7.434 14.100 1.00 72.88 192 SER A N 1
ATOM 1469 C 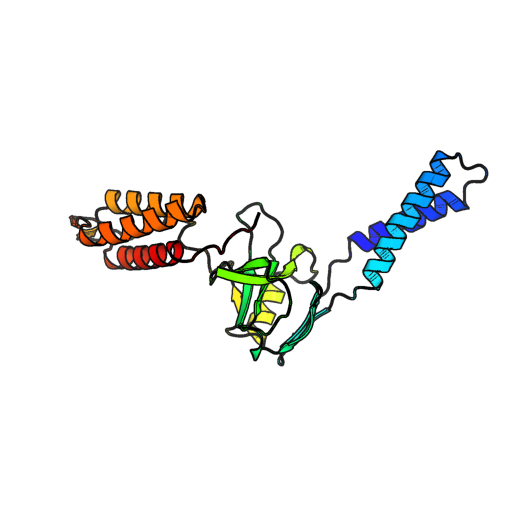CA . SER A 1 192 ? 10.259 7.156 14.208 1.00 72.88 192 SER A CA 1
ATOM 1470 C C . SER A 1 192 ? 10.673 5.878 13.470 1.00 72.88 192 SER A C 1
ATOM 1472 O O . SER A 1 192 ? 11.816 5.751 13.027 1.00 72.88 192 SER A O 1
ATOM 1474 N N . GLY A 1 193 ? 9.751 4.918 13.320 1.00 66.38 193 GLY A N 1
ATOM 1475 C CA . GLY A 1 193 ? 9.996 3.649 12.636 1.00 66.38 193 GLY A CA 1
ATOM 1476 C C . GLY A 1 193 ? 11.019 2.741 13.331 1.00 66.38 193 GLY A C 1
ATOM 1477 O O . GLY A 1 193 ? 11.491 1.786 12.709 1.00 66.38 193 GLY A O 1
ATOM 1478 N N . VAL A 1 194 ? 11.374 3.027 14.590 1.00 74.75 194 VAL A N 1
ATOM 1479 C CA . VAL A 1 194 ? 12.339 2.252 15.383 1.00 74.75 194 VAL A CA 1
ATOM 1480 C C . VAL A 1 194 ? 11.615 1.082 16.072 1.00 74.75 194 VAL A C 1
ATOM 1482 O O . VAL A 1 194 ? 10.748 1.326 16.915 1.00 74.75 194 VAL A O 1
ATOM 1485 N N . PRO A 1 195 ? 11.956 -0.192 15.781 1.00 73.38 195 PRO A N 1
ATOM 1486 C CA . PRO A 1 195 ? 11.215 -1.348 16.304 1.00 73.38 195 PRO A CA 1
ATOM 1487 C C . PRO A 1 195 ? 11.172 -1.436 17.834 1.00 73.38 195 PRO A C 1
ATOM 1489 O O . PRO A 1 195 ? 10.130 -1.739 18.407 1.00 73.38 195 PRO A O 1
ATOM 1492 N N . THR A 1 196 ? 12.283 -1.120 18.506 1.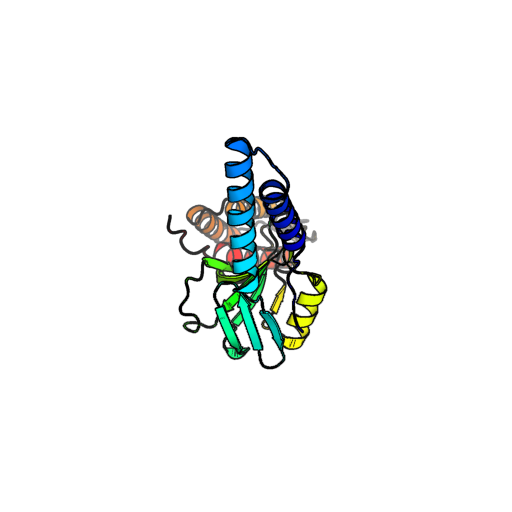00 80.25 196 THR A N 1
ATOM 1493 C CA . THR A 1 196 ? 12.373 -1.129 19.975 1.00 80.25 196 THR A CA 1
ATOM 1494 C C . THR A 1 196 ? 11.539 -0.027 20.624 1.00 80.25 196 THR A C 1
ATOM 1496 O O . THR A 1 196 ? 10.985 -0.230 21.699 1.00 80.25 196 THR A O 1
ATOM 1499 N N . GLN A 1 197 ? 11.410 1.130 19.970 1.00 79.69 197 GLN A N 1
ATOM 1500 C CA . GLN A 1 197 ? 10.570 2.223 20.456 1.00 79.69 197 GLN A CA 1
ATOM 1501 C C . GLN A 1 197 ? 9.084 1.882 20.294 1.00 79.69 197 GLN A C 1
ATOM 1503 O O . GLN A 1 197 ? 8.299 2.110 21.209 1.00 79.69 197 GLN A O 1
ATOM 1508 N N . ARG A 1 198 ? 8.704 1.260 19.170 1.00 80.50 198 ARG A N 1
ATOM 1509 C CA . ARG A 1 198 ? 7.330 0.795 18.920 1.00 80.50 198 ARG A CA 1
ATOM 1510 C C . ARG A 1 198 ? 6.886 -0.258 19.931 1.00 80.50 198 ARG A C 1
ATOM 1512 O O . ARG A 1 198 ? 5.785 -0.158 20.465 1.00 80.50 198 ARG A O 1
ATOM 1519 N N . SER A 1 199 ? 7.736 -1.245 20.220 1.00 82.50 199 SER A N 1
ATOM 1520 C CA . SER A 1 199 ? 7.411 -2.291 21.196 1.00 82.50 199 SER A CA 1
ATOM 1521 C C . SER A 1 199 ? 7.321 -1.746 22.624 1.00 82.50 199 SER A C 1
ATOM 1523 O O . SER A 1 199 ? 6.408 -2.128 23.356 1.00 82.50 199 SER A O 1
ATOM 1525 N N . ALA A 1 200 ? 8.203 -0.813 22.999 1.00 86.69 200 ALA A N 1
ATOM 1526 C CA . ALA A 1 200 ? 8.157 -0.147 24.298 1.00 86.69 200 ALA A CA 1
ATOM 1527 C C . ALA A 1 200 ? 6.870 0.674 24.479 1.00 86.69 200 ALA A C 1
ATOM 1529 O O . ALA A 1 200 ? 6.179 0.516 25.484 1.00 86.69 200 ALA A O 1
ATOM 1530 N N . VAL A 1 201 ? 6.506 1.493 23.487 1.00 88.31 201 VAL A N 1
ATOM 1531 C CA . VAL A 1 201 ? 5.287 2.314 23.550 1.00 88.31 201 VAL A CA 1
ATOM 1532 C C . VAL A 1 201 ? 4.024 1.460 23.493 1.00 88.31 201 VAL A C 1
ATOM 1534 O O . VAL A 1 201 ? 3.072 1.738 24.213 1.00 88.31 201 VAL A O 1
ATOM 1537 N N . ARG A 1 202 ? 4.015 0.355 22.740 1.00 86.94 202 ARG A N 1
ATOM 1538 C CA . ARG A 1 202 ? 2.910 -0.614 22.793 1.00 86.94 202 ARG A CA 1
ATOM 1539 C C . ARG A 1 202 ? 2.710 -1.170 24.205 1.00 86.94 202 ARG A C 1
ATOM 1541 O O . ARG A 1 202 ? 1.585 -1.201 24.690 1.00 86.94 202 ARG A O 1
ATOM 1548 N N . ALA A 1 203 ? 3.785 -1.615 24.858 1.00 87.12 203 ALA A N 1
ATOM 1549 C CA . ALA A 1 203 ? 3.703 -2.133 26.224 1.00 87.12 203 ALA A CA 1
ATOM 1550 C C . ALA A 1 203 ? 3.216 -1.059 27.211 1.00 87.12 203 ALA A C 1
ATOM 1552 O O . ALA A 1 203 ? 2.452 -1.357 28.127 1.00 87.12 203 ALA A O 1
ATOM 1553 N N . GLN A 1 204 ? 3.616 0.196 26.992 1.00 88.25 204 GLN A N 1
ATOM 1554 C CA . GLN A 1 204 ? 3.144 1.339 27.765 1.00 88.25 204 GLN A CA 1
ATOM 1555 C C . GLN A 1 204 ? 1.646 1.600 27.559 1.00 88.25 204 GLN A C 1
ATOM 1557 O O . GLN A 1 204 ? 0.943 1.785 28.546 1.00 88.25 204 GLN A O 1
ATOM 1562 N N . ILE A 1 205 ? 1.150 1.576 26.316 1.00 88.06 205 ILE A N 1
ATOM 1563 C CA . ILE A 1 205 ? -0.281 1.726 26.008 1.00 88.06 205 ILE A CA 1
ATOM 1564 C C . ILE A 1 205 ? -1.077 0.610 26.689 1.00 88.06 205 ILE A C 1
ATOM 1566 O O . ILE A 1 205 ? -2.033 0.902 27.399 1.00 88.06 205 ILE A O 1
ATOM 1570 N N . GLU A 1 206 ? -0.650 -0.648 26.549 1.00 88.94 206 GLU A N 1
ATOM 1571 C CA . GLU A 1 206 ? -1.329 -1.797 27.161 1.00 88.94 206 GLU A CA 1
ATOM 1572 C C . GLU A 1 206 ? -1.383 -1.688 28.691 1.00 88.94 206 GLU A C 1
ATOM 1574 O O . GLU A 1 206 ? -2.423 -1.915 29.304 1.00 88.94 206 GLU A O 1
ATOM 1579 N N . SER A 1 207 ? -0.280 -1.268 29.318 1.00 88.12 207 SER A N 1
ATOM 1580 C CA . SER A 1 207 ? -0.256 -1.028 30.761 1.00 88.12 207 SER A CA 1
ATOM 1581 C C . SER A 1 207 ? -1.166 0.136 31.156 1.00 88.12 207 SER A C 1
ATOM 1583 O O . SER A 1 207 ? -1.881 0.032 32.152 1.00 88.12 207 SER A O 1
ATOM 1585 N N . ALA A 1 208 ? -1.160 1.231 30.392 1.00 87.62 208 ALA A N 1
ATOM 1586 C CA . ALA A 1 208 ? -1.942 2.424 30.689 1.00 87.62 208 ALA A CA 1
ATOM 1587 C C . ALA A 1 208 ? -3.451 2.169 30.595 1.00 87.62 208 ALA A C 1
ATOM 1589 O O . ALA A 1 208 ? -4.196 2.741 31.385 1.00 87.62 208 ALA A O 1
ATOM 1590 N N . ARG A 1 209 ? -3.901 1.268 29.707 1.00 84.00 209 ARG A N 1
ATOM 1591 C CA . ARG A 1 209 ? -5.324 0.896 29.569 1.00 84.00 209 ARG A CA 1
ATOM 1592 C C . ARG A 1 209 ? -5.960 0.427 30.873 1.00 84.00 209 ARG A C 1
ATOM 1594 O O . ARG A 1 209 ? -7.140 0.675 31.099 1.00 84.00 209 ARG A O 1
ATOM 1601 N N . THR A 1 210 ? -5.187 -0.225 31.738 1.00 85.75 210 THR A N 1
ATOM 1602 C CA . THR A 1 210 ? -5.693 -0.730 33.022 1.00 85.75 210 THR A CA 1
ATOM 1603 C C . THR A 1 210 ? -5.945 0.359 34.069 1.00 85.75 210 THR A C 1
ATOM 1605 O O . THR A 1 210 ? -6.671 0.100 35.026 1.00 85.75 210 THR A O 1
ATOM 1608 N N . ASP A 1 211 ? -5.395 1.563 33.878 1.00 88.00 211 ASP A N 1
ATOM 1609 C CA . ASP A 1 211 ? -5.419 2.665 34.854 1.00 88.00 211 ASP A CA 1
ATOM 1610 C C . ASP A 1 211 ? -5.797 4.013 34.205 1.00 88.00 211 ASP A C 1
ATOM 1612 O O . ASP A 1 211 ? -5.335 5.091 34.591 1.00 88.00 211 ASP A O 1
ATOM 1616 N N . LEU A 1 212 ? -6.629 3.969 33.159 1.00 89.56 212 LEU A N 1
ATOM 1617 C CA . LEU A 1 212 ? -7.154 5.184 32.542 1.00 89.56 212 LEU A CA 1
ATOM 1618 C C . LEU A 1 212 ? -8.158 5.861 33.482 1.00 89.56 212 LEU A C 1
ATOM 1620 O O . LEU A 1 212 ? -9.177 5.283 33.875 1.00 89.56 212 LEU A O 1
ATOM 1624 N N . ALA A 1 213 ? -7.883 7.118 33.822 1.00 88.94 213 ALA A N 1
ATOM 1625 C CA . ALA A 1 213 ? -8.717 7.902 34.713 1.00 88.94 213 ALA A CA 1
ATOM 1626 C C . ALA A 1 213 ? -10.029 8.295 34.022 1.00 88.94 213 ALA A C 1
ATOM 1628 O O . ALA A 1 213 ? -10.048 8.750 32.877 1.00 88.94 213 ALA A O 1
ATOM 1629 N N . ILE A 1 214 ? -11.142 8.161 34.746 1.00 91.19 214 ILE A N 1
ATOM 1630 C CA . ILE A 1 214 ? -12.461 8.586 34.272 1.00 91.19 214 ILE A CA 1
ATOM 1631 C C . ILE A 1 214 ? -12.744 9.994 34.790 1.00 91.19 214 ILE A C 1
ATOM 1633 O O . ILE A 1 214 ? -12.764 10.219 36.002 1.00 91.19 214 ILE A O 1
ATOM 1637 N N . SER A 1 215 ? -13.037 10.926 33.885 1.00 88.69 215 SER A N 1
ATOM 1638 C CA . SER A 1 215 ? -13.417 12.297 34.219 1.00 88.69 215 SER A CA 1
ATOM 1639 C C . SER A 1 215 ? -14.901 12.564 33.943 1.00 88.69 215 SER A C 1
ATOM 1641 O O . SER A 1 215 ? -15.560 11.911 33.122 1.00 88.69 215 SER A O 1
ATOM 1643 N N . LEU A 1 216 ? -15.452 13.543 34.665 1.00 81.94 216 LEU A N 1
ATOM 1644 C CA . LEU A 1 216 ? -16.724 14.159 34.304 1.00 81.94 216 LEU A CA 1
ATOM 1645 C C . LEU A 1 216 ? -16.436 15.053 33.096 1.00 81.94 216 LEU A C 1
ATOM 1647 O O . LEU A 1 216 ? -15.796 16.091 33.254 1.00 81.94 216 LEU A O 1
ATOM 1651 N N . ARG A 1 217 ? -16.912 14.645 31.913 1.00 87.50 217 ARG A N 1
ATOM 1652 C CA . ARG A 1 217 ? -16.610 15.244 30.598 1.00 87.50 217 ARG A CA 1
ATOM 1653 C C . ARG A 1 217 ? -15.279 14.814 29.954 1.00 87.50 217 ARG A C 1
ATOM 1655 O O . ARG A 1 217 ? -14.460 15.649 29.572 1.00 87.50 217 ARG A O 1
ATOM 1662 N N . GLY A 1 218 ? -15.101 13.509 29.785 1.00 90.88 218 GLY A N 1
ATOM 1663 C CA . GLY A 1 218 ? -13.967 12.914 29.075 1.00 90.88 218 GLY A CA 1
ATOM 1664 C C . GLY A 1 218 ? -14.275 12.536 27.624 1.00 90.88 218 GLY A C 1
ATOM 1665 O O . GLY A 1 218 ? -15.384 12.769 27.135 1.00 90.88 218 GLY A O 1
ATOM 1666 N N . TYR A 1 219 ? -13.301 11.939 26.943 1.00 94.75 219 TYR A N 1
ATOM 1667 C CA . TYR A 1 219 ? -13.531 11.298 25.648 1.00 94.75 219 TYR A CA 1
ATOM 1668 C C . TYR A 1 219 ? -14.352 10.019 25.803 1.00 94.75 219 TYR A C 1
ATOM 1670 O O . TYR A 1 219 ? -14.247 9.329 26.819 1.00 94.75 219 TYR A O 1
ATOM 1678 N N . ASP A 1 220 ? -15.192 9.726 24.813 1.00 91.69 220 ASP A N 1
ATOM 1679 C CA . ASP A 1 220 ? -16.023 8.527 24.804 1.00 91.69 220 ASP A CA 1
ATOM 1680 C C . ASP A 1 220 ? -15.173 7.258 24.983 1.00 91.69 220 ASP A C 1
ATOM 1682 O O . ASP A 1 220 ? -14.176 7.053 24.293 1.00 91.69 220 ASP A O 1
ATOM 1686 N N . ILE A 1 221 ? -15.564 6.424 25.949 1.00 89.94 221 ILE A N 1
ATOM 1687 C CA . ILE A 1 221 ? -14.792 5.244 26.361 1.00 89.94 221 ILE A CA 1
ATOM 1688 C C . ILE A 1 221 ? -14.691 4.239 25.215 1.00 89.94 221 ILE A C 1
ATOM 1690 O O . ILE A 1 221 ? -13.604 3.739 24.951 1.00 89.94 221 ILE A O 1
ATOM 1694 N N . ALA A 1 222 ? -15.798 3.979 24.513 1.00 86.31 222 ALA A N 1
ATOM 1695 C CA . ALA A 1 222 ? -15.820 2.997 23.436 1.00 86.31 222 ALA A CA 1
ATOM 1696 C C . ALA A 1 222 ? -14.999 3.480 22.234 1.00 86.31 222 ALA A C 1
ATOM 1698 O O . ALA A 1 222 ? -14.228 2.711 21.668 1.00 86.31 222 ALA A O 1
ATOM 1699 N N . GLU A 1 223 ? -15.109 4.765 21.883 1.00 86.00 223 GLU A N 1
ATOM 1700 C CA . GLU A 1 223 ? -14.338 5.352 20.781 1.00 86.00 223 GLU A CA 1
ATOM 1701 C C . GLU A 1 223 ? -12.822 5.313 21.045 1.00 86.00 223 GLU A C 1
ATOM 1703 O O . GLU A 1 223 ? -12.030 5.006 20.148 1.00 86.00 223 GLU A O 1
ATOM 1708 N N . VAL A 1 224 ? -12.418 5.598 22.286 1.00 89.50 224 VAL A N 1
ATOM 1709 C CA . VAL A 1 224 ? -11.015 5.558 22.711 1.00 89.50 224 VAL A CA 1
ATOM 1710 C C . VAL A 1 224 ? -10.493 4.126 22.773 1.00 89.50 224 VAL A C 1
ATOM 1712 O O . VAL A 1 224 ? -9.406 3.876 22.256 1.00 89.50 224 VAL A O 1
ATOM 1715 N N . ASP A 1 225 ? -11.241 3.187 23.351 1.00 88.25 225 ASP A N 1
ATOM 1716 C CA . ASP A 1 225 ? -10.827 1.782 23.418 1.00 88.25 225 ASP A CA 1
ATOM 1717 C C . ASP A 1 225 ? -10.631 1.188 22.021 1.00 88.25 225 ASP A C 1
ATOM 1719 O O . ASP A 1 225 ? -9.555 0.662 21.725 1.00 88.25 225 ASP A O 1
ATOM 1723 N N . ASP A 1 226 ? -11.599 1.388 21.122 1.00 83.56 226 ASP A N 1
ATOM 1724 C CA . ASP A 1 226 ? -11.508 0.945 19.729 1.00 83.56 226 ASP A CA 1
ATOM 1725 C C . ASP A 1 226 ? -10.301 1.560 19.006 1.00 83.56 226 ASP A C 1
ATOM 1727 O O . ASP A 1 226 ? -9.711 0.954 18.103 1.00 83.56 226 ASP A O 1
ATOM 1731 N N . TYR A 1 227 ? -9.938 2.801 19.334 1.00 85.06 227 TYR A N 1
ATOM 1732 C CA . TYR A 1 227 ? -8.761 3.448 18.766 1.00 85.06 227 TYR A CA 1
ATOM 1733 C C . TYR A 1 227 ? -7.455 2.889 19.342 1.00 85.06 227 TYR A C 1
ATOM 1735 O O . TYR A 1 227 ? -6.540 2.586 18.573 1.00 85.06 227 TYR A O 1
ATOM 1743 N N . LEU A 1 228 ? -7.357 2.722 20.663 1.00 88.00 228 LEU A N 1
ATOM 1744 C CA . LEU A 1 228 ? -6.164 2.191 21.326 1.00 88.00 228 LEU A CA 1
ATOM 1745 C C . LEU A 1 228 ? -5.895 0.733 20.933 1.00 88.00 228 LEU A C 1
ATOM 1747 O O . LEU A 1 228 ? -4.737 0.376 20.717 1.00 88.00 228 LEU A O 1
ATOM 1751 N N . ASP A 1 229 ? -6.937 -0.083 20.750 1.00 83.75 229 ASP A N 1
ATOM 1752 C CA . ASP A 1 229 ? -6.813 -1.453 20.240 1.00 83.75 229 ASP A CA 1
ATOM 1753 C C . ASP A 1 229 ? -6.204 -1.480 18.831 1.00 83.75 229 ASP A C 1
ATOM 1755 O O . ASP A 1 229 ? -5.257 -2.226 18.555 1.00 83.75 229 ASP A O 1
ATOM 1759 N N . ARG A 1 230 ? -6.682 -0.599 17.943 1.00 76.88 230 ARG A N 1
ATOM 1760 C CA . ARG A 1 230 ? -6.130 -0.450 16.588 1.00 76.88 230 ARG A CA 1
ATOM 1761 C C . ARG A 1 230 ? -4.693 0.070 16.603 1.00 76.88 230 ARG A C 1
ATOM 1763 O O . ARG A 1 230 ? -3.852 -0.468 15.886 1.00 76.88 230 ARG A O 1
ATOM 1770 N N . LEU A 1 231 ? -4.390 1.070 17.431 1.00 83.19 231 LEU A N 1
ATOM 1771 C CA . LEU A 1 231 ? -3.046 1.639 17.553 1.00 83.19 231 LEU A CA 1
ATOM 1772 C C . LEU A 1 231 ? -2.035 0.607 18.079 1.00 83.19 231 LEU A C 1
ATOM 1774 O O . LEU A 1 231 ? -0.931 0.491 17.546 1.00 83.19 231 LEU A O 1
ATOM 1778 N N . SER A 1 232 ? -2.417 -0.188 19.080 1.00 82.44 232 SER A N 1
ATOM 1779 C CA . SER A 1 232 ? -1.592 -1.284 19.598 1.00 82.44 232 SER A CA 1
ATOM 1780 C C . SER A 1 232 ? -1.334 -2.368 18.550 1.00 82.44 232 SER A C 1
ATOM 1782 O O . SER A 1 232 ? -0.207 -2.865 18.458 1.00 82.44 232 SER A O 1
ATOM 1784 N N . ALA A 1 233 ? -2.336 -2.717 17.736 1.00 77.00 233 ALA A N 1
ATOM 1785 C CA . ALA A 1 233 ? -2.169 -3.645 16.617 1.00 77.00 233 ALA A CA 1
ATOM 1786 C C . ALA A 1 233 ? -1.214 -3.084 15.547 1.00 77.00 233 ALA A C 1
ATOM 1788 O O . ALA A 1 233 ? -0.319 -3.789 15.081 1.00 77.00 233 ALA A O 1
ATOM 1789 N N . ASP A 1 234 ? -1.327 -1.796 15.222 1.00 75.69 234 ASP A N 1
ATOM 1790 C CA . ASP A 1 234 ? -0.445 -1.127 14.262 1.00 75.69 234 ASP A CA 1
ATOM 1791 C C . ASP A 1 234 ? 1.011 -1.046 14.725 1.00 75.69 234 ASP A C 1
ATOM 1793 O O . ASP A 1 234 ? 1.924 -1.127 13.900 1.00 75.69 234 ASP A O 1
ATOM 1797 N N . LEU A 1 235 ? 1.245 -0.876 16.029 1.00 77.50 235 LEU A N 1
ATOM 1798 C CA . LEU A 1 235 ? 2.585 -0.883 16.622 1.00 77.50 235 LEU A CA 1
ATOM 1799 C C . LEU A 1 235 ? 3.185 -2.294 16.682 1.00 77.50 235 LEU A C 1
ATOM 1801 O O . LEU A 1 235 ? 4.408 -2.429 16.601 1.00 77.50 235 LEU A O 1
ATOM 1805 N N . ALA A 1 236 ? 2.339 -3.321 16.813 1.00 74.00 236 ALA A N 1
ATOM 1806 C CA . ALA A 1 236 ? 2.729 -4.730 16.825 1.00 74.00 236 ALA A CA 1
ATOM 1807 C C . ALA A 1 236 ? 3.226 -5.228 15.468 1.00 74.00 236 ALA A C 1
ATOM 1809 O O . ALA A 1 236 ? 4.070 -6.121 15.424 1.00 74.00 236 ALA A O 1
ATOM 1810 N N . ASP A 1 237 ? 2.698 -4.662 14.386 1.00 64.50 237 ASP A N 1
ATOM 1811 C CA . ASP A 1 237 ? 3.066 -5.056 13.037 1.00 64.50 237 ASP A CA 1
ATOM 1812 C C . ASP A 1 237 ? 4.534 -4.670 12.778 1.00 64.50 237 ASP A C 1
ATOM 1814 O O . ASP A 1 237 ? 4.922 -3.495 12.822 1.00 64.50 237 ASP A O 1
ATOM 1818 N N . GLU A 1 238 ? 5.386 -5.678 12.618 1.00 50.59 238 GLU A N 1
ATOM 1819 C CA . GLU A 1 238 ? 6.835 -5.532 12.539 1.00 50.59 238 GLU A CA 1
ATOM 1820 C C . GLU A 1 238 ? 7.218 -5.111 11.107 1.00 50.59 238 GLU A C 1
ATOM 1822 O O . GLU A 1 238 ? 6.971 -5.866 10.162 1.00 50.59 238 GLU A O 1
ATOM 1827 N N . PRO A 1 239 ? 7.839 -3.936 10.874 1.00 48.09 239 PRO A N 1
ATOM 1828 C CA . PRO A 1 239 ? 8.465 -3.684 9.587 1.00 48.09 239 PRO A CA 1
ATOM 1829 C C . PRO A 1 239 ? 9.655 -4.642 9.491 1.00 48.09 239 PRO A C 1
ATOM 1831 O O . PRO A 1 239 ? 10.675 -4.435 10.148 1.00 48.09 239 PRO A O 1
ATOM 1834 N N . GLY A 1 240 ? 9.489 -5.724 8.723 1.00 35.97 240 GLY A N 1
ATOM 1835 C CA . GLY A 1 240 ? 10.466 -6.806 8.623 1.00 35.97 240 GLY A CA 1
ATOM 1836 C C . GLY A 1 240 ? 11.907 -6.309 8.413 1.00 35.97 240 GLY A C 1
ATOM 1837 O O . GLY A 1 240 ? 12.124 -5.243 7.827 1.00 35.97 240 GLY A O 1
ATOM 1838 N N . PRO A 1 241 ? 12.909 -7.077 8.874 1.00 32.16 241 PRO A N 1
ATOM 1839 C CA . PRO A 1 241 ? 14.274 -6.603 9.064 1.00 32.16 241 PRO A CA 1
ATOM 1840 C C . PRO A 1 241 ? 14.853 -6.001 7.778 1.00 32.16 241 PRO A C 1
ATOM 1842 O O . PRO A 1 241 ? 14.929 -6.659 6.733 1.00 32.16 241 PRO A O 1
ATOM 1845 N N . ARG A 1 242 ? 15.268 -4.732 7.876 1.00 40.12 242 ARG A N 1
ATOM 1846 C CA . ARG A 1 242 ? 16.087 -4.039 6.878 1.00 40.12 242 ARG A CA 1
ATOM 1847 C C . ARG A 1 242 ? 17.492 -4.640 6.946 1.00 40.12 242 ARG A C 1
ATOM 1849 O O . ARG A 1 242 ? 18.268 -4.290 7.829 1.00 40.12 242 ARG A O 1
ATOM 1856 N N . ALA A 1 243 ? 17.791 -5.591 6.064 1.00 32.59 243 ALA A N 1
ATOM 1857 C CA . ALA A 1 243 ? 19.172 -5.992 5.814 1.00 32.59 243 ALA A CA 1
ATOM 1858 C C . ALA A 1 243 ? 19.872 -4.828 5.095 1.00 32.59 243 ALA A C 1
ATOM 1860 O O . ALA A 1 243 ? 19.326 -4.309 4.118 1.00 32.59 243 ALA A O 1
ATOM 1861 N N . GLY A 1 244 ? 20.991 -4.382 5.674 1.00 31.02 244 GLY A N 1
ATOM 1862 C CA . GLY A 1 244 ? 21.774 -3.220 5.244 1.00 31.02 244 GLY A CA 1
ATOM 1863 C C . GLY A 1 244 ? 22.611 -3.426 3.992 1.00 31.02 244 GLY A C 1
ATOM 1864 O O . GLY A 1 244 ? 22.568 -4.528 3.402 1.00 31.02 244 GLY A O 1
#